Protein AF-A0A517T479-F1 (afdb_monomer)

Nearest PDB structures (foldseek):
  4cyu-assembly2_B  TM=8.796E-01  e=1.403E-10  Staphylococcus aureus
  4cyu-assembly1_A  TM=8.807E-01  e=2.309E-10  Staphylococcus aureus
  1cbk-assembly1_B  TM=9.365E-01  e=1.320E-09  Haemophilus influenzae
  4ad6-assembly1_A  TM=8.773E-01  e=1.320E-09  Staphylococcus aureus
  8sk1-assembly2_B  TM=8.486E-01  e=1.592E-09  Bacillus anthracis

Solvent-accessible surface area (backbone atoms only — not comparable to full-atom values): 13690 Å² total; per-residue (Å²): 63,35,26,47,48,78,62,54,71,60,50,54,52,51,54,62,68,50,36,53,84,74,62,31,43,78,57,46,68,34,54,38,28,39,28,81,50,63,62,90,73,16,75,51,57,26,42,21,32,34,70,44,71,48,68,86,69,53,73,68,56,49,46,53,52,35,52,53,48,29,54,75,63,57,44,60,92,82,54,90,61,38,56,31,38,46,40,64,70,65,45,71,53,88,74,54,77,43,86,52,98,90,45,53,25,59,25,73,53,51,67,54,25,32,57,45,30,52,26,39,33,72,72,42,31,76,47,58,40,68,82,46,76,39,29,38,45,60,51,50,51,42,52,67,39,79,57,28,36,28,26,72,42,68,60,54,75,67,56,48,50,52,51,52,50,46,35,70,74,77,34,78,58,49,36,85,45,65,80,90,55,91,78,34,44,36,36,42,30,37,74,86,74,80,84,80,58,59,64,81,41,46,77,43,58,48,87,80,41,81,74,55,75,64,59,32,48,50,52,53,50,49,33,36,68,48,76,44,47,80,44,88,66,90,75,74,70,83,59,71,83,126

Foldseek 3Di:
DKFDPDDLVVLVVVLQVCQVVVQKAWQDKFFWWWFDQQDDQAPHTMTAIDTDIDHPDDPLVVVVVQVVSLVVQPFDDDDDSHGGSDDDDPQADQLDADDDPRDGPNPLCCQAFQRNLVNCCRPFQQDQRNQQRDGSVVSLVQLVDWLQEEEEEADDPVLVVLLVVCCVPPPVRHDYDYLPDLSHSEYEYEDDDPVSHDSNHRYDYCVPADDDPNSSSVSRSSRSNTHTDGDGDPPDPCSDDD

pLDDT: mean 85.34, std 14.43, range [32.7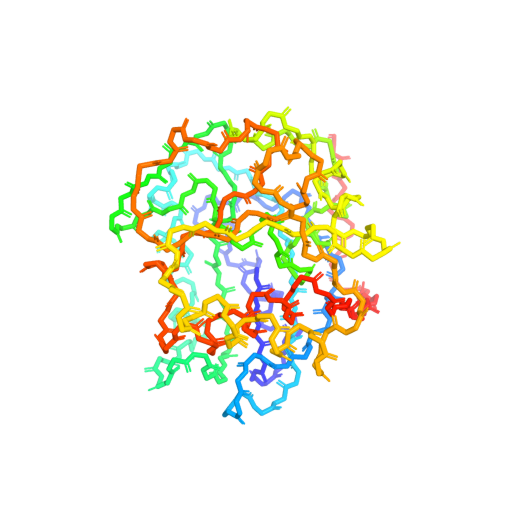2, 97.69]

Secondary structure (DSSP, 8-state):
-EE-SS-HHHHHHHHHHHGGGGT-EEEEEPPEEEE--SSTT--SPEEE--EEEE-SS-HHHHHHHHHHHHHHTT----STT---S-B------TT--EESSS-EES-THHHH-HHHHHHHHHH-TTPBPTTT-SBHHHHHHHHT-SSEEEEEES--HHHHHHHHHHHHHH-TTEEEE-TT-TT-SEEEE-SS-GGGS-TTSEEEEGGGS-S-HHHHHHHHHHHHH-PPEEE--S-S------

Radius of gyration: 17.99 Å; Cα contacts (8 Å, |Δi|>4): 422; chains: 1; bounding box: 45×39×47 Å

InterPro domains:
  IPR000550 7,8-Dihydro-6-hydroxymethylpterin-pyrophosphokinase, HPPK [PF01288] (1-125)
  IPR000550 7,8-Dihydro-6-hydroxymethylpterin-pyrophosphokinase, HPPK [TIGR01498] (3-125)
  IPR000550 7,8-Dihydro-6-hydroxymethylpterin-pyrophosphokinase, HPPK [cd00483] (2-123)
  IPR035907 7,8-Dihydro-6-hydroxymethylpterin-pyrophosphokinase HPPK superfamily [G3DSA:3.30.70.560] (1-179)
  IPR035907 7,8-Dihydro-6-hydroxymethylpterin-pyrophosphokinase HPPK superfamily [SSF55083] (1-142)

Mean predicted aligned error: 6.53 Å

Structure (mmCIF, N/CA/C/O backbone):
data_AF-A0A517T479-F1
#
_entry.id   AF-A0A517T479-F1
#
loop_
_atom_site.group_PDB
_atom_site.id
_atom_site.type_symbol
_atom_site.label_atom_id
_atom_site.label_alt_id
_atom_site.label_comp_id
_atom_site.label_asym_id
_atom_site.label_entity_id
_atom_site.label_seq_id
_atom_site.pdbx_PDB_ins_code
_atom_site.Cartn_x
_atom_site.Cartn_y
_atom_site.Cartn_z
_atom_site.occupancy
_atom_site.B_iso_or_equiv
_atom_site.auth_seq_id
_atom_site.auth_comp_id
_atom_site.auth_asym_id
_atom_site.auth_atom_id
_atom_site.pdbx_PDB_model_num
ATOM 1 N N . MET A 1 1 ? -6.064 -1.680 4.266 1.00 93.94 1 MET A N 1
ATOM 2 C CA . MET A 1 1 ? -7.175 -2.655 4.254 1.00 93.94 1 MET A CA 1
ATOM 3 C C . MET A 1 1 ? -7.397 -3.119 2.824 1.00 93.94 1 MET A C 1
ATOM 5 O O . MET A 1 1 ? -7.480 -2.261 1.952 1.00 93.94 1 MET A O 1
ATOM 9 N N . GLY A 1 2 ? -7.482 -4.424 2.569 1.00 94.06 2 GLY A N 1
ATOM 10 C CA . GLY A 1 2 ? -7.701 -4.983 1.229 1.00 94.06 2 GLY A CA 1
ATOM 11 C C . GLY A 1 2 ? -8.481 -6.297 1.266 1.00 94.06 2 GLY A C 1
ATOM 12 O O . GLY A 1 2 ? -8.371 -7.039 2.229 1.00 94.06 2 GLY A O 1
ATOM 13 N N . GLY A 1 3 ? -9.284 -6.621 0.259 1.00 92.06 3 GLY A N 1
ATOM 14 C CA . GLY A 1 3 ? -10.017 -7.893 0.226 1.00 92.06 3 GLY A CA 1
ATOM 15 C C . GLY A 1 3 ? -10.865 -8.058 -1.027 1.00 92.06 3 GLY A C 1
ATOM 16 O O . GLY A 1 3 ? -11.119 -7.086 -1.737 1.00 92.06 3 GLY A O 1
ATOM 17 N N . ASN A 1 4 ? -11.291 -9.287 -1.317 1.00 92.06 4 ASN A N 1
ATOM 18 C CA . ASN A 1 4 ? -12.116 -9.586 -2.492 1.00 92.06 4 ASN A CA 1
ATOM 19 C C . ASN A 1 4 ? -13.099 -10.763 -2.318 1.00 92.06 4 ASN A C 1
ATOM 21 O O . ASN A 1 4 ? -13.661 -11.237 -3.304 1.00 92.06 4 ASN A O 1
ATOM 25 N N . LEU A 1 5 ? -13.315 -11.255 -1.091 1.00 88.31 5 LEU A N 1
ATOM 26 C CA . LEU A 1 5 ? -14.219 -12.381 -0.817 1.00 88.31 5 LEU A CA 1
ATOM 27 C C . LEU A 1 5 ? -15.419 -11.999 0.050 1.00 88.31 5 LEU A C 1
ATOM 29 O O . LEU A 1 5 ? -15.289 -11.810 1.256 1.00 88.31 5 LEU A O 1
ATOM 33 N N . GLY A 1 6 ? -16.614 -11.996 -0.538 1.00 86.88 6 GLY A N 1
ATOM 34 C CA . GLY A 1 6 ? -17.855 -11.681 0.172 1.00 86.88 6 GLY A CA 1
ATOM 35 C C . GLY A 1 6 ? -18.164 -10.182 0.178 1.00 86.88 6 GLY A C 1
ATOM 36 O O . GLY A 1 6 ? -17.827 -9.466 -0.762 1.00 86.88 6 GLY A O 1
ATOM 37 N N . SER A 1 7 ? -18.842 -9.708 1.224 1.00 89.75 7 SER A N 1
ATOM 38 C CA . SER A 1 7 ? -19.302 -8.318 1.334 1.00 89.75 7 SER A CA 1
ATOM 39 C C . SER A 1 7 ? -18.201 -7.411 1.893 1.00 89.75 7 SER A C 1
ATOM 41 O O . SER A 1 7 ? -18.077 -7.230 3.102 1.00 89.75 7 SER A O 1
ATOM 43 N N . MET A 1 8 ? -17.363 -6.856 1.012 1.00 90.69 8 MET A N 1
ATOM 44 C CA . MET A 1 8 ? -16.198 -6.048 1.411 1.00 90.69 8 MET A CA 1
ATOM 45 C C . MET A 1 8 ? -16.559 -4.783 2.187 1.00 90.69 8 MET A C 1
ATOM 47 O O . MET A 1 8 ? -15.879 -4.459 3.158 1.00 90.69 8 MET A O 1
ATOM 51 N N . ASP A 1 9 ? -17.653 -4.114 1.825 1.00 89.25 9 ASP A N 1
ATOM 52 C CA . ASP A 1 9 ? -18.177 -2.971 2.575 1.00 89.25 9 ASP A CA 1
ATOM 53 C C . ASP A 1 9 ? -18.459 -3.332 4.045 1.00 89.25 9 ASP A C 1
ATOM 55 O O . ASP A 1 9 ? -18.057 -2.616 4.966 1.00 89.25 9 ASP A O 1
ATOM 59 N N . GLU A 1 10 ? -19.117 -4.471 4.282 1.00 90.31 10 GLU A N 1
ATOM 60 C CA . GLU A 1 10 ? -19.446 -4.942 5.630 1.00 90.31 10 GLU A CA 1
ATOM 61 C C . GLU A 1 10 ? -18.210 -5.421 6.385 1.00 90.31 10 GLU A C 1
ATOM 63 O O . GLU A 1 10 ? -18.064 -5.109 7.567 1.00 90.31 10 GLU A O 1
ATOM 68 N N . THR A 1 11 ? -17.312 -6.138 5.709 1.00 93.31 11 THR A N 1
ATOM 69 C CA . THR A 1 11 ? -16.064 -6.632 6.293 1.00 93.31 11 THR A CA 1
ATOM 70 C C . THR A 1 11 ? -15.165 -5.482 6.747 1.00 93.31 11 THR A C 1
ATOM 72 O O . THR A 1 11 ? -14.680 -5.500 7.878 1.00 93.31 11 THR A O 1
ATOM 75 N N . PHE A 1 12 ? -14.987 -4.442 5.925 1.00 94.00 12 PHE A N 1
ATOM 76 C CA . PHE A 1 12 ? -14.181 -3.273 6.295 1.00 94.00 12 PHE A CA 1
ATOM 77 C C . PHE A 1 12 ? -14.836 -2.470 7.415 1.00 94.00 12 PHE A C 1
ATOM 79 O O . PHE A 1 12 ? -14.161 -2.106 8.377 1.00 94.00 12 PHE A O 1
ATOM 86 N N . ARG A 1 13 ? -16.158 -2.258 7.354 1.00 92.88 13 ARG A N 1
ATOM 87 C CA . ARG A 1 13 ? -16.897 -1.625 8.455 1.00 92.88 13 ARG A CA 1
ATOM 88 C C . ARG A 1 13 ? -16.698 -2.396 9.759 1.00 92.88 13 ARG A C 1
ATOM 90 O O . ARG A 1 13 ? -16.423 -1.791 10.790 1.00 92.88 13 ARG A O 1
ATOM 97 N N . ARG A 1 14 ? -16.796 -3.727 9.718 1.00 94.31 14 ARG A N 1
ATOM 98 C CA . ARG A 1 14 ? -16.625 -4.565 10.904 1.00 94.31 14 ARG A CA 1
ATOM 99 C C . ARG A 1 14 ? -15.206 -4.494 11.461 1.00 94.31 14 ARG A C 1
ATOM 101 O O . ARG A 1 14 ? -15.062 -4.430 12.675 1.00 94.31 14 ARG A O 1
ATOM 108 N N . ALA A 1 15 ? -14.184 -4.477 10.605 1.00 95.12 15 ALA A N 1
ATOM 109 C CA . ALA A 1 15 ? -12.799 -4.294 11.037 1.00 95.12 15 ALA A CA 1
ATOM 110 C C . ALA A 1 15 ? -12.629 -2.980 11.811 1.00 95.12 15 ALA A C 1
ATOM 112 O O . ALA A 1 15 ? -12.126 -2.985 12.932 1.00 95.12 15 ALA A O 1
ATOM 113 N N . LEU A 1 16 ? -13.138 -1.878 11.255 1.00 95.38 16 LEU A N 1
ATOM 114 C CA . LEU A 1 16 ? -13.072 -0.555 11.878 1.00 95.38 16 LEU A CA 1
ATOM 115 C C . LEU A 1 16 ? -13.854 -0.480 13.199 1.00 95.38 16 LEU A C 1
ATOM 117 O O . LEU A 1 16 ? -13.395 0.153 14.141 1.00 95.38 16 LEU A O 1
ATOM 121 N N . GLU A 1 17 ? -15.000 -1.158 13.302 1.00 95.00 17 GLU A N 1
ATOM 122 C CA . GLU A 1 17 ? -15.789 -1.242 14.543 1.00 95.00 17 GLU A CA 1
ATOM 123 C C . GLU A 1 17 ? -15.105 -2.039 15.659 1.00 95.00 17 GLU A C 1
ATOM 125 O O . GLU A 1 17 ? -15.417 -1.838 16.834 1.00 95.00 17 GLU A O 1
ATOM 130 N N . LEU A 1 18 ? -14.205 -2.963 15.314 1.00 96.19 18 LEU A N 1
ATOM 131 C CA . LEU A 1 18 ? -13.488 -3.778 16.292 1.00 96.19 18 LEU A CA 1
ATOM 132 C C . LEU A 1 18 ? -12.255 -3.056 16.856 1.00 96.19 18 LEU A C 1
ATOM 134 O O . LEU A 1 18 ? -11.919 -3.283 18.018 1.00 96.19 18 LEU A O 1
ATOM 138 N N . LEU A 1 19 ? -11.627 -2.152 16.094 1.00 96.06 19 LEU A N 1
ATOM 139 C CA . LEU A 1 19 ? -10.409 -1.431 16.499 1.00 96.06 19 LEU A CA 1
ATOM 140 C C . LEU A 1 19 ? -10.507 -0.743 17.883 1.00 96.06 19 LEU A C 1
ATOM 142 O O . LEU A 1 19 ? -9.607 -0.962 18.699 1.00 96.06 19 LEU A O 1
ATOM 146 N N . PRO A 1 20 ? -11.594 -0.020 18.237 1.00 95.75 20 PRO A N 1
ATOM 147 C CA . PRO A 1 20 ? -11.702 0.638 19.543 1.00 95.75 20 PRO A CA 1
ATOM 148 C C . PRO A 1 20 ? -11.621 -0.318 20.735 1.00 95.75 20 PRO A C 1
ATOM 150 O O . PRO A 1 20 ? -11.115 0.055 21.791 1.00 95.75 20 PRO A O 1
ATOM 153 N N . SER A 1 21 ? -12.066 -1.571 20.578 1.00 95.50 21 SER A N 1
ATOM 154 C CA . SER A 1 21 ? -11.973 -2.576 21.649 1.00 95.50 21 SER A CA 1
ATOM 155 C C . SER A 1 21 ? -10.534 -2.999 21.972 1.00 95.50 21 SER A C 1
ATOM 157 O O . SER A 1 21 ? -10.281 -3.534 23.049 1.00 95.50 21 SER A O 1
ATOM 159 N N . HIS A 1 22 ? -9.595 -2.693 21.075 1.00 96.06 22 HIS A N 1
ATOM 160 C CA . HIS A 1 22 ? -8.158 -2.894 21.246 1.00 96.06 22 HIS A CA 1
ATOM 161 C C . HIS A 1 22 ? -7.407 -1.599 21.605 1.00 96.06 22 HIS A C 1
ATOM 163 O O . HIS A 1 22 ? -6.180 -1.583 21.588 1.00 96.06 22 HIS A O 1
ATOM 169 N N . GLY A 1 23 ? -8.117 -0.510 21.928 1.00 95.62 23 GLY A N 1
ATOM 170 C CA . GLY A 1 23 ? -7.502 0.787 22.236 1.00 95.62 23 GLY A CA 1
ATOM 171 C C . GLY A 1 23 ? -6.990 1.544 21.006 1.00 95.62 23 GLY A C 1
ATOM 172 O O . GLY A 1 23 ? -6.131 2.411 21.147 1.00 95.62 23 GLY A O 1
ATOM 173 N N . ILE A 1 24 ? -7.501 1.211 19.816 1.00 97.38 24 ILE A N 1
ATOM 174 C CA . ILE A 1 24 ? -7.170 1.881 18.556 1.00 97.38 24 ILE A CA 1
ATOM 175 C C . ILE A 1 24 ? -8.337 2.779 18.145 1.00 97.38 24 ILE A C 1
ATOM 177 O O . ILE A 1 24 ? -9.439 2.299 17.876 1.00 97.38 24 ILE A O 1
ATOM 181 N N . GLU A 1 25 ? -8.100 4.085 18.073 1.00 96.69 25 GLU A N 1
ATOM 182 C CA . GLU A 1 25 ? -9.092 5.055 17.610 1.00 96.69 25 GLU A CA 1
ATOM 183 C C . GLU A 1 25 ? -8.950 5.277 16.104 1.00 96.69 25 GLU A C 1
ATOM 185 O O . GLU A 1 25 ? -7.845 5.450 15.599 1.00 96.69 25 GLU A O 1
ATOM 190 N N . VAL A 1 26 ? -10.064 5.295 15.372 1.00 95.94 26 VAL A N 1
ATOM 191 C CA . VAL A 1 26 ? -10.073 5.596 13.933 1.00 95.94 26 VAL A CA 1
ATOM 192 C C . VAL A 1 26 ? -10.293 7.094 13.750 1.00 95.94 26 VAL A C 1
ATOM 194 O O . VAL A 1 26 ? -11.338 7.607 14.147 1.00 95.94 26 VAL A O 1
ATOM 197 N N . ALA A 1 27 ? -9.328 7.784 13.145 1.00 94.56 27 ALA A N 1
ATOM 198 C CA . ALA A 1 27 ? -9.370 9.225 12.901 1.00 94.56 27 ALA A CA 1
ATOM 199 C C . ALA A 1 27 ? -9.961 9.565 11.524 1.00 94.56 27 ALA A C 1
ATOM 201 O O . ALA A 1 27 ? -10.786 10.470 11.409 1.00 94.56 27 ALA A O 1
ATOM 202 N N . ALA A 1 28 ? -9.588 8.812 10.488 1.00 94.19 28 ALA A N 1
ATOM 203 C CA . ALA A 1 28 ? -10.074 9.002 9.125 1.00 94.19 28 ALA A CA 1
ATOM 204 C C . ALA A 1 28 ? -10.108 7.674 8.364 1.00 94.19 28 ALA A C 1
ATOM 206 O O . ALA A 1 28 ? -9.376 6.739 8.684 1.00 94.19 28 ALA A O 1
ATOM 207 N N . VAL A 1 29 ? -10.951 7.592 7.335 1.00 95.25 29 VAL A N 1
ATOM 208 C CA . VAL A 1 29 ? -11.036 6.439 6.429 1.00 95.25 29 VAL A CA 1
ATOM 209 C C . VAL A 1 29 ? -11.200 6.959 5.008 1.00 95.25 29 VAL A C 1
ATOM 211 O O . VAL A 1 29 ? -11.988 7.874 4.774 1.00 95.25 29 VAL A O 1
ATOM 214 N N . SER A 1 30 ? -10.448 6.391 4.069 1.00 95.00 30 SER A N 1
ATOM 215 C CA . SER A 1 30 ? -10.528 6.747 2.653 1.00 95.00 30 SER A CA 1
ATOM 216 C C . SER A 1 30 ? -11.834 6.257 2.013 1.00 95.00 30 SER A C 1
ATOM 218 O O . SER A 1 30 ? -12.564 5.423 2.558 1.00 95.00 30 SER A O 1
ATOM 220 N N . SER A 1 31 ? -12.078 6.682 0.777 1.00 93.94 31 SER A N 1
ATOM 221 C CA . SER A 1 31 ? -12.994 6.003 -0.134 1.00 93.94 31 SER A CA 1
ATOM 222 C C . SER A 1 31 ? -12.557 4.550 -0.370 1.00 93.94 31 SER A C 1
ATOM 224 O O . SER A 1 31 ? -11.434 4.146 -0.048 1.00 93.94 31 SER A O 1
ATOM 226 N N . LEU A 1 32 ? -13.449 3.744 -0.954 1.00 93.62 32 LEU A N 1
ATOM 227 C CA . LEU A 1 32 ? -13.085 2.411 -1.426 1.00 93.62 32 LEU A CA 1
ATOM 228 C C . LEU A 1 32 ? -12.441 2.510 -2.808 1.00 93.62 32 LEU A C 1
ATOM 230 O O . LEU A 1 32 ? -12.939 3.210 -3.687 1.00 93.62 32 LEU A O 1
ATOM 234 N N . TYR A 1 33 ? -11.365 1.765 -3.011 1.00 94.06 33 TYR A N 1
ATOM 235 C CA . TYR A 1 33 ? -10.609 1.707 -4.254 1.00 94.06 33 TYR A CA 1
ATOM 236 C C . TYR A 1 33 ? -10.650 0.293 -4.812 1.00 94.06 33 TYR A C 1
ATOM 238 O O . TYR A 1 33 ? -10.069 -0.631 -4.241 1.00 94.06 33 TYR A O 1
ATOM 246 N N . GLU A 1 34 ? -11.334 0.125 -5.936 1.00 93.75 34 GLU A N 1
ATOM 247 C CA . GLU A 1 34 ? -11.385 -1.142 -6.651 1.00 93.75 34 GLU A CA 1
ATOM 248 C C . GLU A 1 34 ? -10.152 -1.284 -7.548 1.00 93.75 34 GLU A C 1
ATOM 250 O O . GLU A 1 34 ? -9.877 -0.420 -8.381 1.00 93.75 34 GLU A O 1
ATOM 255 N N . SER A 1 35 ? -9.388 -2.358 -7.374 1.00 91.88 35 SER A N 1
ATOM 256 C CA . SER A 1 35 ? -8.187 -2.642 -8.157 1.00 91.88 35 SER A CA 1
ATOM 257 C C . SER A 1 35 ? -8.285 -3.993 -8.851 1.00 91.88 35 SER A C 1
ATOM 259 O O . SER A 1 35 ? -8.882 -4.942 -8.335 1.00 91.88 35 SER A O 1
ATOM 261 N N . ALA A 1 36 ? -7.633 -4.098 -10.009 1.00 87.25 36 ALA A N 1
ATOM 262 C CA . ALA A 1 36 ? -7.475 -5.375 -10.686 1.00 87.25 36 ALA A CA 1
ATOM 263 C C . ALA A 1 36 ? -6.782 -6.400 -9.761 1.00 87.25 36 ALA A C 1
ATOM 265 O O . ALA A 1 36 ? -5.922 -6.022 -8.956 1.00 87.25 36 ALA A O 1
ATOM 266 N N . PRO A 1 37 ? -7.153 -7.687 -9.851 1.00 79.06 37 PRO A N 1
ATOM 267 C CA . PRO A 1 37 ? -6.484 -8.743 -9.111 1.00 79.06 37 PRO A CA 1
ATOM 268 C C . PRO A 1 37 ? -5.018 -8.869 -9.534 1.00 79.06 37 PRO A C 1
ATOM 270 O O . PRO A 1 37 ? -4.691 -8.857 -10.721 1.00 79.06 37 PRO A O 1
ATOM 273 N N . MET A 1 38 ? -4.136 -9.024 -8.550 1.00 69.75 38 MET A N 1
ATOM 274 C CA . MET A 1 38 ? -2.736 -9.362 -8.786 1.00 69.75 38 MET A CA 1
ATOM 275 C C . MET A 1 38 ? -2.621 -10.890 -8.849 1.00 69.75 38 MET A C 1
ATOM 277 O O . MET A 1 38 ? -2.828 -11.558 -7.843 1.00 69.75 38 MET A O 1
ATOM 281 N N . GLY A 1 39 ? -2.308 -11.443 -10.022 1.00 62.69 39 GLY A N 1
ATOM 282 C CA . GLY A 1 39 ? -2.152 -12.890 -10.225 1.00 62.69 39 GLY A CA 1
ATOM 283 C C . GLY A 1 39 ? -3.397 -13.597 -10.779 1.00 62.69 39 GLY A C 1
ATOM 284 O O . GLY A 1 39 ? -4.524 -13.119 -10.665 1.00 62.69 39 GLY A O 1
ATOM 285 N N . PHE A 1 40 ? -3.181 -14.752 -11.415 1.00 55.19 40 PHE A N 1
ATOM 286 C CA . PHE A 1 40 ? -4.211 -15.473 -12.178 1.00 55.19 40 PHE A CA 1
ATOM 287 C C . PHE A 1 40 ? -5.313 -16.088 -11.294 1.00 55.19 40 PHE A C 1
ATOM 289 O O . PHE A 1 40 ? -6.457 -16.215 -11.721 1.00 55.19 40 PHE A O 1
ATOM 296 N N . GLU A 1 41 ? -4.987 -16.440 -10.047 1.00 60.81 41 GLU A N 1
ATOM 297 C CA . GLU A 1 41 ? -5.899 -17.135 -9.123 1.00 60.81 41 GLU A CA 1
ATOM 298 C C . GLU A 1 41 ? -6.710 -16.200 -8.216 1.00 60.81 41 GLU A C 1
ATOM 300 O O . GLU A 1 41 ? -7.572 -16.651 -7.464 1.00 60.81 41 GLU A O 1
ATOM 305 N N . ALA A 1 42 ? -6.463 -14.892 -8.278 1.00 63.16 42 ALA A N 1
ATOM 306 C CA . ALA A 1 42 ? -7.117 -13.927 -7.403 1.00 63.16 42 ALA A CA 1
ATOM 307 C C . ALA A 1 42 ? -8.616 -13.733 -7.715 1.00 63.16 42 ALA A C 1
ATOM 309 O O . ALA A 1 42 ? -9.366 -13.301 -6.843 1.00 63.16 42 ALA A O 1
ATOM 310 N N . GLY A 1 43 ? -9.088 -14.103 -8.909 1.00 76.50 43 GLY A N 1
ATOM 311 C CA . GLY A 1 43 ? -10.514 -14.106 -9.243 1.00 76.50 43 GLY A CA 1
ATOM 312 C C . GLY A 1 43 ? -11.110 -12.701 -9.381 1.00 76.50 43 GLY A C 1
ATOM 313 O O . GLY A 1 43 ? -10.926 -12.051 -10.407 1.00 76.50 43 GLY A O 1
ATOM 314 N N . GLN A 1 44 ? -11.885 -12.260 -8.386 1.00 83.25 44 GLN A N 1
ATOM 315 C CA . GLN A 1 44 ? -12.608 -10.981 -8.421 1.00 83.25 44 GLN A CA 1
ATOM 316 C C . GLN A 1 44 ? -11.688 -9.780 -8.117 1.00 83.25 44 GLN A C 1
ATOM 318 O O . GLN A 1 44 ? -10.680 -9.955 -7.422 1.00 83.25 44 GLN A O 1
ATOM 323 N N . PRO A 1 45 ? -12.034 -8.562 -8.588 1.00 89.06 45 PRO A N 1
ATOM 324 C CA . PRO A 1 45 ? -11.347 -7.330 -8.200 1.00 89.06 45 PRO A CA 1
ATOM 325 C C . PRO A 1 45 ? -11.258 -7.162 -6.681 1.00 89.06 45 PRO A C 1
ATOM 327 O O . PRO A 1 45 ? -12.172 -7.545 -5.950 1.00 89.06 45 PRO A O 1
ATOM 330 N N . PHE A 1 46 ? -10.168 -6.560 -6.214 1.00 92.19 46 PHE A N 1
ATOM 331 C CA . PHE A 1 46 ? -10.002 -6.223 -4.802 1.00 92.19 46 PHE A CA 1
ATOM 332 C C . PHE A 1 46 ? -10.620 -4.871 -4.504 1.00 92.19 46 PHE A C 1
ATOM 334 O O . PHE A 1 46 ? -10.452 -3.934 -5.279 1.00 92.19 46 PHE A O 1
ATOM 341 N N . LEU A 1 47 ? -11.256 -4.746 -3.343 1.00 94.00 47 LEU A N 1
ATOM 342 C CA . LEU A 1 47 ? -11.475 -3.451 -2.716 1.00 94.00 47 LEU A CA 1
ATOM 343 C C . LEU A 1 47 ? -10.326 -3.162 -1.761 1.00 94.00 47 LEU A C 1
ATOM 345 O O . LEU A 1 47 ? -9.865 -4.048 -1.046 1.00 94.00 47 LEU A O 1
ATOM 349 N N . ASN A 1 48 ? -9.886 -1.911 -1.753 1.00 95.19 48 ASN A N 1
ATOM 350 C CA . ASN A 1 48 ? -8.809 -1.406 -0.918 1.00 95.19 48 ASN A CA 1
ATOM 351 C C . ASN A 1 48 ? -9.251 -0.105 -0.251 1.00 95.19 48 ASN A C 1
ATOM 353 O O . ASN A 1 48 ? -10.034 0.656 -0.817 1.00 95.19 48 ASN A O 1
ATOM 357 N N . ALA A 1 49 ? -8.745 0.150 0.947 1.00 95.69 49 ALA A N 1
ATOM 358 C CA . ALA A 1 49 ? -8.946 1.399 1.668 1.00 95.69 49 ALA A CA 1
ATOM 359 C C . ALA A 1 49 ? -7.821 1.621 2.685 1.00 95.69 49 ALA A C 1
ATOM 361 O O . ALA A 1 49 ? -7.199 0.665 3.170 1.00 95.69 49 ALA A O 1
ATOM 362 N N . ALA A 1 50 ? -7.589 2.882 3.031 1.00 96.44 50 ALA A N 1
ATOM 363 C CA . ALA A 1 50 ? -6.715 3.294 4.117 1.00 96.44 50 ALA A CA 1
ATOM 364 C C . ALA A 1 50 ? -7.543 3.807 5.299 1.00 96.44 50 ALA A C 1
ATOM 366 O O . ALA A 1 50 ? -8.629 4.359 5.120 1.00 96.44 50 ALA A O 1
ATOM 367 N N . ALA A 1 51 ? -7.012 3.621 6.503 1.00 96.50 51 ALA A N 1
ATOM 368 C CA . ALA A 1 51 ? -7.534 4.221 7.718 1.00 96.50 51 ALA A CA 1
ATOM 369 C C . ALA A 1 51 ? -6.382 4.900 8.457 1.00 96.50 51 ALA A C 1
ATOM 371 O O . ALA A 1 51 ? -5.313 4.310 8.613 1.00 96.50 51 ALA A O 1
ATOM 372 N N . GLU A 1 52 ? -6.611 6.131 8.893 1.00 97.19 52 GLU A N 1
ATOM 373 C CA . GLU A 1 52 ? -5.752 6.810 9.850 1.00 97.19 52 GLU A CA 1
ATOM 374 C C . GLU A 1 52 ? -6.212 6.414 11.248 1.00 97.19 52 GLU A C 1
ATOM 376 O O . GLU A 1 52 ? -7.406 6.480 11.560 1.00 97.19 52 GLU A O 1
ATOM 381 N N . ILE A 1 53 ? -5.266 5.980 12.075 1.00 96.56 53 ILE A N 1
ATOM 382 C CA . ILE A 1 53 ? -5.537 5.503 13.425 1.00 96.56 53 ILE A CA 1
ATOM 383 C C . ILE A 1 53 ? -4.660 6.226 14.444 1.00 96.56 53 ILE A C 1
ATOM 385 O O . ILE A 1 53 ? -3.513 6.564 14.161 1.00 96.56 53 ILE A O 1
ATOM 389 N N . SER A 1 54 ? -5.201 6.421 15.641 1.00 96.88 54 SER A N 1
ATOM 390 C CA . SER A 1 54 ? -4.486 6.908 16.816 1.00 96.88 54 SER A CA 1
ATOM 391 C C . SER A 1 54 ? -4.367 5.773 17.826 1.00 96.88 54 SER A C 1
ATOM 393 O O . SER A 1 54 ? -5.354 5.102 18.143 1.00 96.88 54 SER A O 1
ATOM 395 N N . VAL A 1 55 ? -3.147 5.532 18.304 1.00 96.69 55 VAL A N 1
ATOM 396 C CA . VAL A 1 55 ? -2.821 4.431 19.214 1.00 96.69 55 VAL A CA 1
ATOM 397 C C . VAL A 1 55 ? -1.780 4.864 20.238 1.00 96.69 55 VAL A C 1
ATOM 399 O O . VAL A 1 55 ? -1.007 5.791 20.007 1.00 96.69 55 VAL A O 1
ATOM 402 N N . THR A 1 56 ? -1.730 4.157 21.365 1.00 96.44 56 THR A N 1
ATOM 403 C CA . THR A 1 56 ? -0.660 4.281 22.372 1.00 96.44 56 THR A CA 1
ATOM 404 C C . THR A 1 56 ? 0.243 3.048 22.438 1.00 96.44 56 THR A C 1
ATOM 406 O O . THR A 1 56 ? 1.261 3.076 23.128 1.00 96.44 56 THR A O 1
ATOM 409 N N . CYS A 1 57 ? -0.126 1.970 21.739 1.00 97.25 57 CYS A N 1
ATOM 410 C CA . CYS A 1 57 ? 0.685 0.768 21.612 1.00 97.25 57 CYS A CA 1
ATOM 411 C C . CYS A 1 57 ? 1.848 0.988 20.636 1.00 97.25 57 CYS A C 1
ATOM 413 O O . CYS A 1 57 ? 1.842 1.914 19.829 1.00 97.25 57 CYS A O 1
ATOM 415 N N . THR A 1 58 ? 2.835 0.105 20.680 1.00 97.62 58 THR A N 1
ATOM 416 C CA . THR A 1 58 ? 3.951 0.079 19.727 1.00 97.62 58 THR A CA 1
ATOM 417 C C . THR A 1 58 ? 3.511 -0.414 18.343 1.00 97.62 58 THR A C 1
ATOM 419 O O . THR A 1 58 ? 2.473 -1.069 18.204 1.00 97.62 58 THR A O 1
ATOM 422 N N . ALA A 1 59 ? 4.333 -0.185 17.311 1.00 97.31 59 ALA A N 1
ATOM 423 C CA . ALA A 1 59 ? 4.084 -0.708 15.963 1.00 97.31 59 ALA A CA 1
ATOM 424 C C . ALA A 1 59 ? 3.940 -2.246 15.928 1.00 97.31 59 ALA A C 1
ATOM 426 O O . ALA A 1 59 ? 3.104 -2.781 15.200 1.00 97.31 59 ALA A O 1
ATOM 427 N N . HIS A 1 60 ? 4.708 -2.962 16.758 1.00 97.25 60 HIS A N 1
ATOM 428 C CA . HIS A 1 60 ? 4.649 -4.424 16.863 1.00 97.25 60 HIS A CA 1
ATOM 429 C C . HIS A 1 60 ? 3.330 -4.905 17.480 1.00 97.25 60 HIS A C 1
ATOM 431 O O . HIS A 1 60 ? 2.707 -5.836 16.973 1.00 97.25 60 HIS A O 1
ATOM 437 N N . GLU A 1 61 ? 2.879 -4.258 18.556 1.00 97.56 61 GLU A N 1
ATOM 438 C CA . GLU A 1 61 ? 1.585 -4.558 19.178 1.00 97.56 61 GLU A CA 1
ATOM 439 C C . GLU A 1 61 ? 0.431 -4.215 18.234 1.00 97.56 61 GLU A C 1
ATOM 441 O O . GLU A 1 61 ? -0.508 -5.000 18.106 1.00 97.56 61 GLU A O 1
ATOM 446 N N . CYS A 1 62 ? 0.529 -3.092 17.516 1.00 97.69 62 CYS A N 1
ATOM 447 C CA . CYS A 1 62 ? -0.447 -2.716 16.501 1.00 97.69 62 CYS A CA 1
ATOM 448 C C . CYS A 1 62 ? -0.537 -3.789 15.408 1.00 97.69 62 CYS A C 1
ATOM 450 O O . CYS A 1 62 ? -1.636 -4.233 15.086 1.00 97.69 62 CYS A O 1
ATOM 452 N N . LEU A 1 63 ? 0.597 -4.259 14.874 1.00 96.88 63 LEU A N 1
ATOM 453 C CA . LEU A 1 63 ? 0.617 -5.341 13.888 1.00 96.88 63 LEU A CA 1
ATOM 454 C C . LEU A 1 63 ? -0.046 -6.617 14.431 1.00 96.88 63 LEU A C 1
ATOM 456 O O . LEU A 1 63 ? -0.863 -7.220 13.736 1.00 96.88 63 LEU A O 1
ATOM 460 N N . ALA A 1 64 ? 0.259 -7.008 15.671 1.00 96.75 64 ALA A N 1
ATOM 461 C CA . ALA A 1 64 ? -0.345 -8.184 16.297 1.00 96.75 64 ALA A CA 1
ATOM 462 C C . ALA A 1 64 ? -1.873 -8.048 16.442 1.00 96.75 64 ALA A C 1
ATOM 464 O O . ALA A 1 64 ? -2.607 -9.001 16.172 1.00 96.75 64 ALA A O 1
ATOM 465 N N . ILE A 1 65 ? -2.368 -6.859 16.807 1.00 97.31 65 ILE A N 1
ATOM 466 C CA . ILE A 1 65 ? -3.807 -6.561 16.866 1.00 97.31 65 ILE A CA 1
ATOM 467 C C . ILE A 1 65 ? -4.442 -6.690 15.478 1.00 97.31 65 ILE A C 1
ATOM 469 O O . ILE A 1 65 ? -5.480 -7.338 15.337 1.00 97.31 65 ILE A O 1
ATOM 473 N N . LEU A 1 66 ? -3.823 -6.117 14.441 1.00 96.44 66 LEU A N 1
ATOM 474 C CA . LEU A 1 66 ? -4.330 -6.212 13.070 1.00 96.44 66 LEU A CA 1
ATOM 475 C C . LEU A 1 66 ? -4.418 -7.673 12.608 1.00 96.44 66 LEU A C 1
ATOM 477 O O . LEU A 1 66 ? -5.456 -8.084 12.095 1.00 96.44 66 LEU A O 1
ATOM 481 N N . GLN A 1 67 ? -3.390 -8.482 12.871 1.00 95.12 67 GLN A N 1
ATOM 482 C CA . GLN A 1 67 ? -3.390 -9.917 12.559 1.00 95.12 67 GLN A CA 1
ATOM 483 C C . GLN A 1 67 ? -4.500 -10.677 13.305 1.00 95.12 67 GLN A C 1
ATOM 485 O O . GLN A 1 67 ? -5.199 -11.495 12.708 1.00 95.12 67 GLN A O 1
ATOM 490 N N . GLN A 1 68 ? -4.724 -10.370 14.586 1.00 95.75 68 GLN A N 1
ATOM 491 C CA . GLN A 1 68 ? -5.819 -10.958 15.363 1.00 95.75 68 GLN A CA 1
ATOM 492 C C . GLN A 1 68 ? -7.200 -10.602 14.781 1.00 95.75 68 GLN A C 1
ATOM 494 O O . GLN A 1 68 ? -8.120 -11.431 14.775 1.00 95.75 68 GLN A O 1
ATOM 499 N N . LEU A 1 69 ? -7.363 -9.374 14.283 1.00 95.44 69 LEU A N 1
ATOM 500 C CA . LEU A 1 69 ? -8.590 -8.942 13.620 1.00 95.44 69 LEU A CA 1
ATOM 501 C C . LEU A 1 69 ? -8.806 -9.663 12.288 1.00 95.44 69 LEU A C 1
ATOM 503 O O . LEU A 1 69 ? -9.937 -10.057 12.008 1.00 95.44 69 LEU A O 1
ATOM 507 N N . GLU A 1 70 ? -7.755 -9.898 11.498 1.00 95.44 70 GLU A N 1
ATOM 508 C CA . GLU A 1 70 ? -7.852 -10.712 10.278 1.00 95.44 70 GLU A CA 1
ATOM 509 C C . GLU A 1 70 ? -8.411 -12.108 10.575 1.00 95.44 70 GLU A C 1
ATOM 511 O O . GLU A 1 70 ? -9.355 -12.552 9.915 1.00 95.44 70 GLU A O 1
ATOM 516 N N . ASP A 1 71 ? -7.866 -12.781 11.591 1.00 92.88 71 ASP A N 1
ATOM 517 C CA . ASP A 1 71 ? -8.307 -14.119 11.988 1.00 92.88 71 ASP A CA 1
ATOM 518 C C . ASP A 1 71 ? -9.771 -14.096 12.469 1.00 92.88 71 ASP A C 1
ATOM 520 O O . ASP A 1 71 ? -10.581 -14.940 12.078 1.00 92.88 71 ASP A O 1
ATOM 524 N N . THR A 1 72 ? -10.151 -13.072 13.243 1.00 92.94 72 THR A N 1
ATOM 525 C CA . THR A 1 72 ? -11.536 -12.860 13.710 1.00 92.94 72 THR A CA 1
ATOM 526 C C . THR A 1 72 ? -12.516 -12.636 12.553 1.00 92.94 72 THR A C 1
ATOM 528 O O . THR A 1 72 ? -13.672 -13.055 12.619 1.00 92.94 72 THR A O 1
ATOM 531 N N . LEU A 1 73 ? -12.059 -11.995 11.477 1.00 92.62 73 LEU A N 1
ATOM 532 C CA . LEU A 1 73 ? -12.831 -11.710 10.265 1.00 92.62 73 LEU A CA 1
ATOM 533 C C . LEU A 1 73 ? -12.746 -12.840 9.224 1.00 92.62 73 LEU A C 1
ATOM 535 O O . LEU A 1 73 ? -13.185 -12.680 8.083 1.00 92.62 73 LEU A O 1
ATOM 539 N N . GLY A 1 74 ? -12.210 -14.001 9.610 1.00 88.19 74 GLY A N 1
ATOM 540 C CA . GLY A 1 74 ? -12.226 -15.211 8.795 1.00 88.19 74 GLY A CA 1
ATOM 541 C C . GLY A 1 74 ? -11.176 -15.232 7.689 1.00 88.19 74 GLY A C 1
ATOM 542 O O . GLY A 1 74 ? -11.413 -15.833 6.642 1.00 88.19 74 GLY A O 1
ATOM 543 N N . ARG A 1 75 ? -10.029 -14.566 7.874 1.00 86.56 75 ARG A N 1
ATOM 544 C CA . A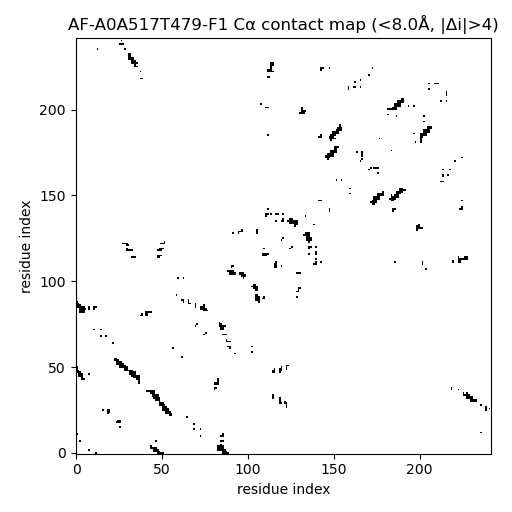RG A 1 75 ? -8.869 -14.721 6.985 1.00 86.56 75 ARG A CA 1
ATOM 545 C C . ARG A 1 75 ? -8.458 -16.192 6.925 1.00 86.56 75 ARG A C 1
ATOM 547 O O . ARG A 1 75 ? -8.074 -16.778 7.932 1.00 86.56 75 ARG A O 1
ATOM 554 N N . VAL A 1 76 ? -8.442 -16.766 5.721 1.00 77.31 76 VAL A N 1
ATOM 555 C CA . VAL A 1 76 ? -7.847 -18.086 5.472 1.00 77.31 76 VAL A CA 1
ATOM 556 C C . VAL A 1 76 ? -6.719 -17.960 4.454 1.00 77.31 76 VAL A C 1
ATOM 558 O O . VAL A 1 76 ? -6.903 -17.426 3.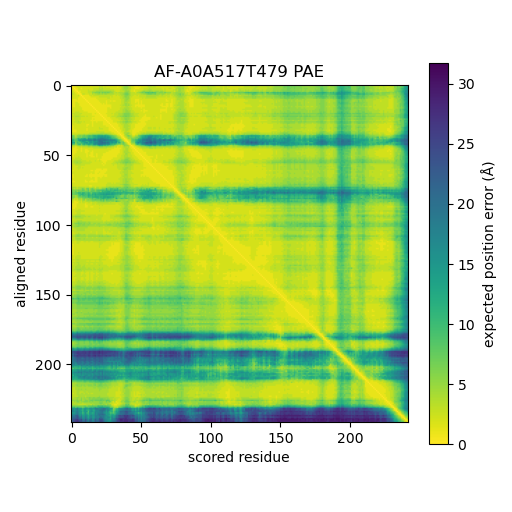363 1.00 77.31 76 VAL A O 1
ATOM 561 N N . ARG A 1 77 ? -5.521 -18.428 4.819 1.00 77.56 77 ARG A N 1
ATOM 562 C CA . ARG A 1 77 ? -4.311 -18.334 3.990 1.00 77.56 77 ARG A CA 1
ATOM 563 C C . ARG A 1 77 ? -4.151 -19.629 3.180 1.00 77.56 77 ARG A C 1
ATOM 565 O O . ARG A 1 77 ? -3.546 -20.578 3.663 1.00 77.56 77 ARG A O 1
ATOM 572 N N . HIS A 1 78 ? -4.735 -19.678 1.978 1.00 71.94 78 HIS A N 1
ATOM 573 C CA . HIS A 1 78 ? -4.650 -20.848 1.085 1.00 71.94 78 HIS A CA 1
ATOM 574 C C . HIS A 1 78 ? -3.537 -20.738 0.038 1.00 71.94 78 HIS A C 1
ATOM 576 O O . HIS A 1 78 ? -2.744 -21.666 -0.100 1.00 71.94 78 HIS A O 1
ATOM 582 N N . THR A 1 79 ? -3.449 -19.601 -0.661 1.00 67.88 79 THR A N 1
ATOM 583 C CA . THR A 1 79 ? -2.497 -19.403 -1.765 1.00 67.88 79 THR A CA 1
ATOM 584 C C . THR A 1 79 ? -1.865 -18.017 -1.711 1.00 67.88 79 THR A C 1
ATOM 586 O O . THR A 1 79 ? -2.505 -17.039 -1.309 1.00 67.88 79 THR A O 1
ATOM 589 N N . HIS A 1 80 ? -0.605 -17.915 -2.140 1.00 66.31 80 HIS A N 1
ATOM 590 C CA . HIS A 1 80 ? 0.058 -16.628 -2.326 1.00 66.31 80 HIS A CA 1
ATOM 591 C C . HIS A 1 80 ? -0.691 -15.799 -3.385 1.00 66.31 80 HIS A C 1
ATOM 593 O O . HIS A 1 80 ? -1.070 -16.330 -4.422 1.00 66.31 80 HIS A O 1
ATOM 599 N N . TRP A 1 81 ? -0.977 -14.525 -3.087 1.00 66.94 81 TRP A N 1
ATOM 600 C CA . TRP A 1 81 ? -1.857 -13.644 -3.887 1.00 66.94 81 TRP A CA 1
ATOM 601 C C . TRP A 1 81 ? -3.270 -14.180 -4.176 1.00 66.94 81 TRP A C 1
ATOM 603 O O . TRP A 1 81 ? -3.977 -13.650 -5.026 1.00 66.94 81 TRP A O 1
ATOM 613 N N . GLY A 1 82 ? -3.730 -15.173 -3.415 1.00 74.38 82 GLY A N 1
ATOM 614 C CA . GLY A 1 82 ? -5.082 -15.694 -3.553 1.00 74.38 82 GLY A CA 1
ATOM 615 C C . GLY A 1 82 ? -6.168 -14.734 -3.045 1.00 74.38 82 GLY A C 1
ATOM 616 O O . GLY A 1 82 ? -5.869 -13.694 -2.429 1.00 74.38 82 GLY A O 1
ATOM 617 N N . PRO A 1 83 ? -7.439 -15.106 -3.263 1.00 80.19 83 PRO A N 1
ATOM 618 C CA . PRO A 1 83 ? -8.582 -14.398 -2.713 1.00 80.19 83 PRO A CA 1
ATOM 619 C C . PRO A 1 83 ? -8.540 -14.363 -1.179 1.00 80.19 83 PRO A C 1
ATOM 621 O O . PRO A 1 83 ? -8.128 -15.333 -0.541 1.00 80.19 83 PRO A O 1
ATOM 624 N N . ARG A 1 84 ? -8.969 -13.252 -0.573 1.00 87.31 84 ARG A N 1
ATOM 625 C CA . ARG A 1 84 ? -8.985 -13.077 0.890 1.00 87.31 84 ARG A CA 1
ATOM 626 C C . ARG A 1 84 ? -10.201 -12.289 1.357 1.00 87.31 84 ARG A C 1
ATOM 628 O O . ARG A 1 84 ? -10.684 -11.400 0.655 1.00 87.31 84 ARG A O 1
ATOM 635 N N . THR A 1 85 ? -10.673 -12.609 2.558 1.00 90.38 85 THR A N 1
ATOM 636 C CA . THR A 1 85 ? -11.761 -11.884 3.231 1.00 90.38 85 THR A CA 1
ATOM 637 C C . THR A 1 85 ? -11.321 -10.480 3.633 1.00 90.38 85 THR A C 1
ATOM 639 O O . THR A 1 85 ? -12.024 -9.521 3.333 1.00 90.38 85 THR A O 1
ATOM 642 N N . ILE A 1 86 ? -10.146 -10.346 4.258 1.00 92.88 86 ILE A N 1
ATOM 643 C CA . ILE A 1 86 ? -9.534 -9.056 4.595 1.00 92.88 86 ILE A CA 1
ATOM 644 C C . ILE A 1 86 ? -8.015 -9.170 4.784 1.00 92.88 86 ILE A C 1
ATOM 646 O O . ILE A 1 86 ? -7.540 -10.193 5.270 1.00 92.88 86 ILE A O 1
ATOM 650 N N . ASP A 1 87 ? -7.293 -8.113 4.410 1.00 93.38 87 ASP A N 1
ATOM 651 C CA . ASP A 1 87 ? -5.869 -7.810 4.599 1.00 93.38 87 ASP A CA 1
ATOM 652 C C . ASP A 1 87 ? -5.706 -6.498 5.347 1.00 93.38 87 ASP A C 1
ATOM 654 O O . ASP A 1 87 ? -6.190 -5.458 4.889 1.00 93.38 87 ASP A O 1
ATOM 658 N N . LEU A 1 88 ? -5.058 -6.553 6.506 1.00 95.38 88 LEU A N 1
ATOM 659 C CA . LEU A 1 88 ? -4.809 -5.421 7.386 1.00 95.38 88 LEU A CA 1
ATOM 660 C C . LEU A 1 88 ? -3.301 -5.186 7.515 1.00 95.38 88 LEU A C 1
ATOM 662 O O . LEU A 1 88 ? -2.677 -5.561 8.503 1.00 95.38 88 LEU A O 1
ATOM 666 N N . ASP A 1 89 ? -2.731 -4.517 6.516 1.00 94.56 89 ASP A N 1
ATOM 667 C CA . ASP A 1 89 ? -1.329 -4.101 6.544 1.00 94.56 89 ASP A CA 1
ATOM 668 C C . ASP A 1 89 ? -1.122 -2.842 7.395 1.00 94.56 89 ASP A C 1
ATOM 670 O O . ASP A 1 89 ? -1.850 -1.850 7.251 1.00 94.56 89 ASP A O 1
ATOM 674 N N . LEU A 1 90 ? -0.067 -2.843 8.216 1.00 96.00 90 LEU A N 1
ATOM 675 C CA . LEU A 1 90 ? 0.424 -1.634 8.871 1.00 96.00 90 LEU A CA 1
ATOM 676 C C . LEU A 1 90 ? 1.296 -0.836 7.891 1.00 96.00 90 LEU A C 1
ATOM 678 O O . LEU A 1 90 ? 2.472 -1.130 7.702 1.00 96.00 90 LEU A O 1
ATOM 682 N N . GLY A 1 91 ? 0.701 0.162 7.236 1.00 95.12 91 GLY A N 1
ATOM 683 C CA . GLY A 1 91 ? 1.365 0.913 6.167 1.00 95.12 91 GLY A CA 1
ATOM 684 C C . GLY A 1 91 ? 2.461 1.870 6.645 1.00 95.12 91 GLY A C 1
ATOM 685 O O . GLY A 1 91 ? 3.582 1.843 6.146 1.00 95.12 91 GLY A O 1
ATOM 686 N N . LEU A 1 92 ? 2.127 2.741 7.594 1.00 96.56 92 LEU A N 1
ATOM 687 C CA . LEU A 1 92 ? 2.980 3.800 8.142 1.00 96.56 92 LEU A CA 1
ATOM 688 C C . LEU A 1 92 ? 2.707 3.887 9.650 1.00 96.56 92 LEU A C 1
ATOM 690 O O . LEU A 1 92 ? 1.570 3.659 10.065 1.00 96.56 92 LEU A O 1
ATOM 694 N N . PHE A 1 93 ? 3.716 4.217 10.459 1.00 97.12 93 PHE A N 1
ATOM 695 C CA . PHE A 1 93 ? 3.562 4.345 11.912 1.00 97.12 93 PHE A CA 1
ATOM 696 C C . PHE A 1 93 ? 4.413 5.499 12.446 1.00 97.12 93 PHE A C 1
ATOM 698 O O . PHE A 1 93 ? 5.604 5.333 12.693 1.00 97.12 93 PHE A O 1
ATOM 705 N N . GLY A 1 94 ? 3.813 6.688 12.571 1.00 95.19 94 GLY A N 1
ATOM 706 C CA . GLY A 1 94 ? 4.557 7.898 12.933 1.00 95.19 94 GLY A CA 1
ATOM 707 C C . GLY A 1 94 ? 5.788 8.099 12.040 1.00 95.19 94 GLY A C 1
ATOM 708 O O . GLY A 1 94 ? 5.736 7.879 10.833 1.00 95.19 94 GLY A O 1
ATOM 709 N N . ASP A 1 95 ? 6.912 8.475 12.633 1.00 95.31 95 ASP A N 1
ATOM 710 C CA . ASP A 1 95 ? 8.215 8.555 11.970 1.00 95.31 95 ASP A CA 1
ATOM 711 C C . ASP A 1 95 ? 9.060 7.275 12.128 1.00 95.31 95 ASP A C 1
ATOM 713 O O . ASP A 1 95 ? 10.241 7.262 11.770 1.00 95.31 95 ASP A O 1
ATOM 717 N N . GLU A 1 96 ? 8.469 6.185 12.632 1.00 96.12 96 GLU A N 1
ATOM 718 C CA . GLU A 1 96 ? 9.187 4.942 12.896 1.00 96.12 96 GLU A CA 1
ATOM 719 C C . GLU A 1 96 ? 9.575 4.209 11.605 1.00 96.12 96 GLU A C 1
ATOM 721 O O . GLU A 1 96 ? 8.831 4.152 10.619 1.00 96.12 96 GLU A O 1
ATOM 726 N N . VAL A 1 97 ? 10.761 3.594 11.641 1.00 94.19 97 VAL A N 1
ATOM 727 C CA . VAL A 1 97 ? 11.278 2.737 10.574 1.00 94.19 97 VAL A CA 1
ATOM 728 C C . VAL A 1 97 ? 11.711 1.402 11.171 1.00 94.19 97 VAL A C 1
ATOM 730 O O . VAL A 1 97 ? 12.650 1.340 11.965 1.00 94.19 97 VAL A O 1
ATOM 733 N N . HIS A 1 98 ? 11.044 0.332 10.747 1.00 91.25 98 HIS A N 1
ATOM 734 C CA . HIS A 1 98 ? 11.319 -1.054 11.114 1.00 91.25 98 HIS A CA 1
ATOM 735 C C . HIS A 1 98 ? 11.636 -1.861 9.860 1.00 91.25 98 HIS A C 1
ATOM 737 O O . HIS A 1 98 ? 10.947 -1.751 8.846 1.00 91.25 98 HIS A O 1
ATOM 743 N N . HIS A 1 99 ? 12.687 -2.671 9.930 1.00 87.56 99 HIS A N 1
ATOM 744 C CA . HIS A 1 99 ? 13.120 -3.536 8.836 1.00 87.56 99 HIS A CA 1
ATOM 745 C C . HIS A 1 99 ? 13.624 -4.864 9.412 1.00 87.56 99 HIS A C 1
ATOM 747 O O . HIS A 1 99 ? 14.825 -5.155 9.409 1.00 87.56 99 HIS A O 1
ATOM 753 N N . THR A 1 100 ? 12.696 -5.626 9.991 1.00 86.88 100 THR A N 1
ATOM 754 C CA . THR A 1 100 ? 12.941 -6.962 10.548 1.00 86.88 100 THR A CA 1
ATOM 755 C C . THR A 1 100 ? 12.107 -8.010 9.811 1.00 86.88 100 THR A C 1
ATOM 757 O O . THR A 1 100 ? 11.285 -7.678 8.959 1.00 86.88 100 THR A O 1
ATOM 760 N N . ALA A 1 101 ? 12.324 -9.291 10.120 1.00 82.19 101 ALA A N 1
ATOM 761 C CA . ALA A 1 101 ? 11.541 -10.375 9.529 1.00 82.19 101 ALA A 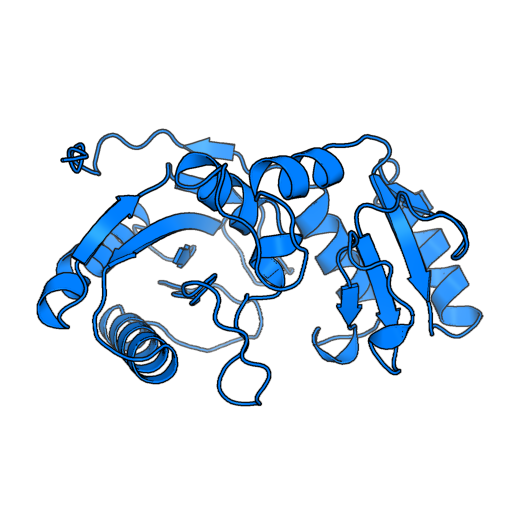CA 1
ATOM 762 C C . ALA A 1 101 ? 10.067 -10.343 9.978 1.00 82.19 101 ALA A C 1
ATOM 764 O O . ALA A 1 101 ? 9.189 -10.830 9.272 1.00 82.19 101 ALA A O 1
ATOM 765 N N . GLU A 1 102 ? 9.805 -9.782 11.157 1.00 87.00 102 GLU A N 1
ATOM 766 C CA . GLU A 1 102 ? 8.489 -9.710 11.783 1.00 87.00 102 GLU A CA 1
ATOM 767 C C . GLU A 1 102 ? 7.720 -8.442 11.397 1.00 87.00 102 GLU A C 1
ATOM 769 O O . GLU A 1 102 ? 6.492 -8.478 11.335 1.00 87.00 102 GLU A O 1
ATOM 774 N N . LEU A 1 103 ? 8.421 -7.327 11.151 1.00 90.50 103 LEU A N 1
ATOM 775 C CA . LEU A 1 103 ? 7.813 -6.026 10.888 1.00 90.50 103 LEU A CA 1
ATOM 776 C C . LEU A 1 103 ? 8.632 -5.207 9.881 1.00 90.50 103 LEU A C 1
ATOM 778 O O . LEU A 1 103 ? 9.797 -4.874 10.113 1.00 90.50 103 LEU A O 1
ATOM 782 N N . ILE A 1 104 ? 7.965 -4.804 8.797 1.00 89.00 104 ILE A N 1
ATOM 783 C CA . ILE A 1 104 ? 8.481 -3.840 7.823 1.00 89.00 104 ILE A CA 1
ATOM 784 C C . ILE A 1 104 ? 7.541 -2.633 7.791 1.00 89.00 104 ILE A C 1
ATOM 786 O O . ILE A 1 104 ? 6.415 -2.728 7.306 1.00 89.00 104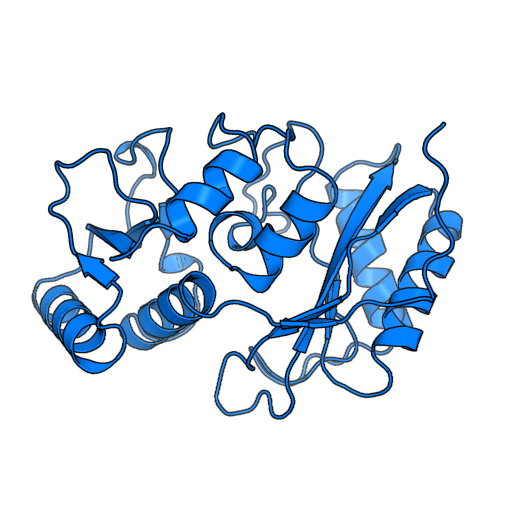 ILE A O 1
ATOM 790 N N . VAL A 1 105 ? 8.016 -1.498 8.302 1.00 92.62 105 VAL A N 1
ATOM 791 C CA . VAL A 1 105 ? 7.314 -0.206 8.296 1.00 92.62 105 VAL A CA 1
ATOM 792 C C . VAL A 1 105 ? 8.332 0.887 7.960 1.00 92.62 105 VAL A C 1
ATOM 794 O O . VAL A 1 105 ? 9.388 0.912 8.584 1.00 92.62 105 VAL A O 1
ATOM 797 N N . PRO A 1 106 ? 8.067 1.813 7.025 1.00 92.94 106 PRO A N 1
ATOM 798 C CA . PRO A 1 106 ? 6.934 1.863 6.103 1.00 92.94 106 PRO A CA 1
ATOM 799 C C . PRO A 1 106 ? 6.785 0.611 5.241 1.00 92.94 106 PRO A C 1
ATOM 801 O O . PRO A 1 106 ? 7.768 0.073 4.733 1.00 92.94 106 PRO A O 1
ATOM 804 N N . HIS A 1 107 ? 5.547 0.173 5.036 1.00 90.69 107 HIS A N 1
ATOM 805 C CA . HIS A 1 107 ? 5.267 -0.964 4.177 1.00 90.69 107 HIS A CA 1
ATOM 806 C C . HIS A 1 107 ? 5.631 -0.613 2.719 1.00 90.69 107 HIS A C 1
ATOM 808 O O . HIS A 1 107 ? 5.112 0.375 2.182 1.00 90.69 107 HIS A O 1
ATOM 814 N N . PRO A 1 108 ? 6.449 -1.420 2.011 1.00 84.56 108 PRO A N 1
ATOM 815 C CA . PRO A 1 108 ? 6.965 -1.064 0.685 1.00 84.56 108 PRO A CA 1
ATOM 816 C C . PRO A 1 108 ? 5.869 -0.732 -0.334 1.00 84.56 108 PRO A C 1
ATOM 818 O O . PRO A 1 108 ? 6.025 0.169 -1.165 1.00 84.56 108 PRO A O 1
ATOM 821 N N . ALA A 1 109 ? 4.722 -1.418 -0.249 1.00 83.44 109 ALA A N 1
ATOM 822 C CA . ALA A 1 109 ? 3.588 -1.190 -1.144 1.00 83.44 109 ALA A CA 1
ATOM 823 C C . ALA A 1 109 ? 2.981 0.218 -1.042 1.00 83.44 109 ALA A C 1
ATOM 825 O O . ALA A 1 109 ? 2.495 0.720 -2.054 1.00 83.44 109 ALA A O 1
ATOM 826 N N . CYS A 1 110 ? 3.044 0.870 0.126 1.00 90.38 110 CYS A N 1
ATOM 827 C CA . CYS A 1 110 ? 2.521 2.227 0.341 1.00 90.38 110 CYS A CA 1
ATOM 828 C C . CYS A 1 110 ? 3.286 3.285 -0.453 1.00 90.38 110 CYS A C 1
ATOM 830 O O . CYS A 1 110 ? 2.844 4.424 -0.573 1.00 90.38 110 CYS A O 1
ATOM 832 N N . SER A 1 111 ? 4.429 2.893 -1.010 1.00 88.94 111 SER A N 1
ATOM 833 C CA . SER A 1 111 ? 5.234 3.753 -1.838 1.00 88.94 111 SER A CA 1
ATOM 834 C C . SER A 1 111 ? 4.889 3.568 -3.318 1.00 88.94 111 SER A C 1
ATOM 836 O O . SER A 1 111 ? 4.711 4.569 -3.973 1.00 88.94 111 SER A O 1
ATOM 838 N N . TYR A 1 112 ? 4.709 2.377 -3.894 1.00 89.69 112 TYR A N 1
ATOM 839 C CA . TYR A 1 112 ? 4.575 2.246 -5.364 1.00 89.69 112 TYR A CA 1
ATOM 840 C C . TYR A 1 112 ? 3.235 1.702 -5.867 1.00 89.69 112 TYR A C 1
ATOM 842 O O . TYR A 1 112 ? 2.924 1.878 -7.044 1.00 89.69 112 TYR A O 1
ATOM 850 N N . ARG A 1 113 ? 2.442 1.035 -5.019 1.00 92.50 113 ARG A N 1
ATOM 851 C CA . ARG A 1 113 ? 1.186 0.418 -5.459 1.00 92.50 113 ARG A CA 1
ATOM 852 C C . ARG A 1 113 ? 0.073 1.451 -5.436 1.00 92.50 113 ARG A C 1
ATOM 854 O O . ARG A 1 113 ? -0.263 1.969 -4.374 1.00 92.50 113 ARG A O 1
ATOM 861 N N . ARG A 1 114 ? -0.541 1.712 -6.590 1.00 94.69 114 ARG A N 1
ATOM 862 C CA . ARG A 1 114 ? -1.614 2.705 -6.748 1.00 94.69 114 ARG A CA 1
ATOM 863 C C . ARG A 1 114 ? -2.793 2.448 -5.816 1.00 94.69 114 ARG A C 1
ATOM 865 O O . ARG A 1 114 ? -3.266 3.372 -5.170 1.00 94.69 114 ARG A O 1
ATOM 872 N N . PHE A 1 115 ? -3.185 1.188 -5.643 1.00 93.50 115 PHE A N 1
ATOM 873 C CA . PHE A 1 115 ? -4.254 0.800 -4.718 1.00 93.50 115 PHE A CA 1
ATOM 874 C C . PHE A 1 115 ? -3.917 0.973 -3.227 1.00 93.50 115 PHE A C 1
ATOM 876 O O . PHE A 1 115 ? -4.821 0.880 -2.403 1.00 93.50 115 PHE A O 1
ATOM 883 N N . ALA A 1 116 ? -2.649 1.203 -2.868 1.00 94.50 116 ALA A N 1
ATOM 884 C CA . ALA A 1 116 ? -2.225 1.478 -1.496 1.00 94.50 116 ALA A CA 1
ATOM 885 C C . ALA A 1 116 ? -1.971 2.976 -1.277 1.00 94.50 116 ALA A C 1
ATOM 887 O O . ALA A 1 116 ? -2.442 3.541 -0.295 1.00 94.50 116 ALA A O 1
ATOM 888 N N . ILE A 1 117 ? -1.263 3.634 -2.200 1.00 95.94 117 ILE A N 1
ATOM 889 C CA . ILE A 1 117 ? -0.919 5.051 -2.060 1.00 95.94 117 ILE A CA 1
ATOM 890 C C . ILE A 1 117 ? -2.081 5.998 -2.368 1.00 95.94 117 ILE A C 1
ATOM 892 O O . ILE A 1 117 ? -2.202 7.018 -1.699 1.00 95.94 117 ILE A O 1
ATOM 896 N N . ASP A 1 118 ? -2.951 5.686 -3.334 1.00 96.56 118 ASP A N 1
ATOM 897 C CA . ASP A 1 118 ? -4.073 6.571 -3.667 1.00 96.56 118 ASP A CA 1
ATOM 898 C C . ASP A 1 118 ? -5.042 6.754 -2.479 1.00 96.56 118 ASP A C 1
ATOM 900 O O . ASP A 1 118 ? -5.338 7.908 -2.162 1.00 96.56 118 ASP A O 1
ATOM 904 N N . PRO A 1 119 ? -5.459 5.688 -1.757 1.00 96.19 119 PRO A N 1
ATOM 905 C CA . PRO A 1 119 ? -6.239 5.848 -0.530 1.00 96.19 119 PRO A CA 1
ATOM 906 C C . PRO A 1 119 ? -5.490 6.584 0.590 1.00 96.19 119 PRO A C 1
ATOM 908 O O . PRO A 1 119 ? -6.102 7.342 1.338 1.00 96.19 119 PRO A O 1
ATOM 911 N N . LEU A 1 120 ? -4.172 6.386 0.725 1.00 96.38 120 LEU A N 1
ATOM 912 C CA . LEU A 1 120 ? -3.377 7.099 1.732 1.00 96.38 120 LEU A CA 1
ATOM 913 C C . LEU A 1 120 ? -3.303 8.603 1.445 1.00 96.38 120 LEU A C 1
ATOM 915 O O . LEU A 1 120 ? -3.418 9.406 2.365 1.00 96.38 120 LEU A O 1
ATOM 919 N N . VAL A 1 121 ? -3.138 8.997 0.179 1.00 97.44 121 VAL A N 1
ATOM 920 C CA . VAL A 1 121 ? -3.115 10.412 -0.221 1.00 97.44 121 VAL A CA 1
ATOM 921 C C . VAL A 1 121 ? -4.474 11.080 -0.037 1.00 97.44 121 VAL A C 1
ATOM 923 O O . VAL A 1 121 ? -4.511 12.276 0.231 1.00 97.44 121 VAL A O 1
ATOM 926 N N . GLU A 1 122 ? -5.581 10.342 -0.144 1.00 96.56 122 GLU A N 1
ATOM 927 C CA . GLU A 1 122 ? -6.914 10.891 0.132 1.00 96.56 122 GLU A CA 1
ATOM 928 C C . GLU A 1 122 ? -7.036 11.410 1.572 1.00 96.56 122 GLU A C 1
ATOM 930 O O . GLU A 1 122 ? -7.603 12.481 1.781 1.00 96.56 122 GLU A O 1
ATOM 935 N N . ILE A 1 123 ? -6.484 10.681 2.549 1.00 96.00 123 ILE A N 1
ATOM 936 C CA . ILE A 1 123 ? -6.649 10.997 3.977 1.00 96.00 123 ILE A CA 1
ATOM 937 C C . ILE A 1 123 ? -5.451 11.725 4.597 1.00 96.00 123 ILE A C 1
ATOM 939 O O . ILE A 1 123 ? -5.631 12.509 5.519 1.00 96.00 123 ILE A O 1
ATOM 943 N N . ALA A 1 124 ? -4.238 11.511 4.083 1.00 96.56 124 ALA A N 1
ATOM 944 C CA . ALA A 1 124 ? -3.003 12.034 4.667 1.00 96.56 124 ALA A CA 1
ATOM 945 C C . ALA A 1 124 ? -2.011 12.539 3.593 1.00 96.56 124 ALA A C 1
ATOM 947 O O . ALA A 1 124 ? -0.860 12.096 3.541 1.00 96.56 124 ALA A O 1
ATOM 948 N N . PRO A 1 125 ? -2.408 13.480 2.713 1.00 97.56 125 PRO A N 1
ATOM 949 C CA . PRO A 1 125 ? -1.590 13.887 1.567 1.00 97.56 125 PRO A CA 1
ATOM 950 C C . PRO A 1 125 ? -0.255 14.539 1.961 1.00 97.56 125 PRO A C 1
ATOM 952 O O . PRO A 1 125 ? 0.721 14.409 1.221 1.00 97.56 125 PRO A O 1
ATOM 955 N N . ASP A 1 126 ? -0.210 15.225 3.107 1.00 97.44 126 ASP A N 1
ATOM 956 C CA . ASP A 1 126 ? 0.962 15.952 3.625 1.00 97.44 126 ASP A CA 1
ATOM 957 C C . ASP A 1 126 ? 1.852 15.121 4.546 1.00 97.44 126 ASP A C 1
ATOM 959 O O . ASP A 1 126 ? 2.883 15.603 5.012 1.00 97.44 126 ASP A O 1
ATOM 963 N N . PHE A 1 127 ? 1.478 13.868 4.816 1.00 96.69 127 PHE A N 1
ATOM 964 C CA . PHE A 1 127 ? 2.302 12.996 5.637 1.00 96.69 127 PHE A CA 1
ATOM 965 C C . PHE A 1 127 ? 3.659 12.773 4.960 1.00 96.69 127 PHE A C 1
ATOM 967 O O . PHE A 1 127 ? 3.729 12.379 3.792 1.00 96.69 127 PHE A O 1
ATOM 974 N N . VAL A 1 128 ? 4.747 13.025 5.687 1.00 95.94 128 VAL A N 1
ATOM 975 C CA . VAL A 1 128 ? 6.111 12.877 5.170 1.00 95.94 128 VAL A CA 1
ATOM 976 C C . VAL A 1 128 ? 6.581 11.447 5.406 1.00 95.94 128 VAL A C 1
ATOM 978 O O . VAL A 1 128 ? 6.738 11.012 6.541 1.00 95.94 128 VAL A O 1
ATOM 981 N N . HIS A 1 129 ? 6.837 10.709 4.328 1.00 94.44 129 HIS A N 1
ATOM 982 C CA . HIS A 1 129 ? 7.316 9.332 4.410 1.00 94.44 129 HIS A CA 1
ATOM 983 C C . HIS A 1 129 ? 8.708 9.283 5.073 1.00 94.44 129 HIS A C 1
ATOM 985 O O . HIS A 1 129 ? 9.647 9.863 4.515 1.00 94.44 129 HIS A O 1
ATOM 991 N N . PRO A 1 130 ? 8.902 8.545 6.185 1.00 91.88 130 PRO A N 1
ATOM 992 C CA . PRO A 1 130 ? 10.096 8.685 7.029 1.00 91.88 130 PRO A CA 1
ATOM 993 C C . PRO A 1 130 ? 11.393 8.256 6.333 1.00 91.88 130 PRO A C 1
ATOM 995 O O . PRO A 1 130 ? 12.455 8.805 6.603 1.00 91.88 130 PRO A O 1
ATOM 998 N N . VAL A 1 131 ? 11.313 7.330 5.370 1.00 89.25 131 VAL A N 1
ATOM 999 C CA . VAL A 1 131 ? 12.480 6.904 4.571 1.00 89.25 131 VAL A CA 1
ATOM 1000 C C . VAL A 1 131 ? 12.763 7.825 3.376 1.00 89.25 131 VAL A C 1
ATOM 1002 O O . VAL A 1 131 ? 13.918 8.024 3.022 1.00 89.25 131 VAL A O 1
ATOM 1005 N N . MET A 1 132 ? 11.729 8.385 2.736 1.00 87.44 132 MET A N 1
ATOM 1006 C CA . MET A 1 132 ? 11.884 9.132 1.475 1.00 87.44 132 MET A CA 1
ATOM 1007 C C . MET A 1 132 ? 11.980 10.647 1.683 1.00 87.44 132 MET A C 1
ATOM 1009 O O . MET A 1 132 ? 12.300 11.373 0.745 1.00 87.44 132 MET A O 1
ATOM 1013 N N . GLY A 1 133 ? 11.611 11.147 2.868 1.00 91.44 133 GLY A N 1
ATOM 1014 C CA . GLY A 1 133 ? 11.589 12.580 3.172 1.00 91.44 133 GLY A CA 1
ATOM 1015 C C . GLY A 1 133 ? 10.650 13.396 2.275 1.00 91.44 133 GLY A C 1
ATOM 1016 O O . GLY A 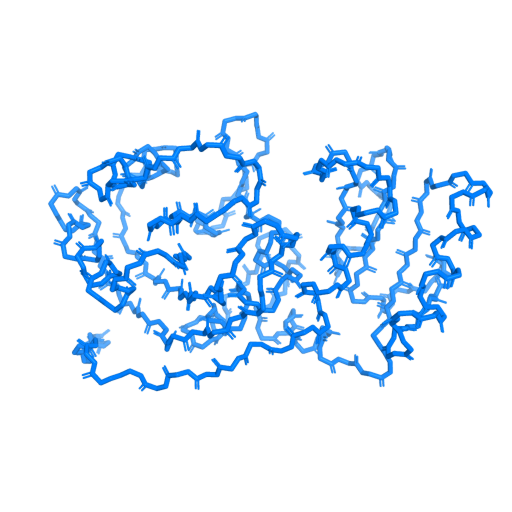1 133 ? 10.857 14.594 2.102 1.00 91.44 133 GLY A O 1
ATOM 1017 N N . LYS A 1 134 ? 9.643 12.758 1.665 1.00 91.56 134 LYS A N 1
ATOM 1018 C CA . LYS A 1 134 ? 8.675 13.381 0.753 1.00 91.56 134 LYS A CA 1
ATOM 1019 C C . LYS A 1 134 ? 7.254 13.169 1.260 1.00 91.56 134 LYS A C 1
ATOM 1021 O O . LYS A 1 134 ? 6.939 12.116 1.809 1.00 91.56 134 LYS A O 1
ATOM 1026 N N . GLU A 1 135 ? 6.399 14.153 1.014 1.00 95.81 135 GLU A N 1
ATOM 1027 C CA . GLU A 1 135 ? 4.958 14.047 1.249 1.00 95.81 135 GLU A CA 1
ATOM 1028 C C . GLU A 1 135 ? 4.346 12.928 0.392 1.00 95.81 135 GLU A C 1
ATOM 1030 O O . GLU A 1 135 ? 4.735 12.753 -0.772 1.00 95.81 135 GLU A O 1
ATOM 1035 N N . LEU A 1 136 ? 3.332 12.228 0.908 1.00 96.25 136 LEU A N 1
ATOM 1036 C CA . LEU A 1 136 ? 2.621 11.191 0.154 1.00 96.25 136 LEU A CA 1
ATOM 1037 C C . LEU A 1 136 ? 2.051 11.721 -1.170 1.00 96.25 136 LEU A C 1
ATOM 1039 O O . LEU A 1 136 ? 2.158 11.040 -2.191 1.00 96.25 136 LEU A O 1
ATOM 1043 N N . ARG A 1 137 ? 1.540 12.962 -1.211 1.00 96.62 137 ARG A N 1
ATOM 1044 C CA . ARG A 1 137 ? 1.076 13.603 -2.459 1.00 96.62 137 ARG A CA 1
ATOM 1045 C C . ARG A 1 137 ? 2.184 13.718 -3.512 1.00 96.62 137 ARG A C 1
ATOM 1047 O O . ARG A 1 137 ? 1.957 13.494 -4.700 1.00 96.62 137 ARG A O 1
ATOM 1054 N N . SER A 1 138 ? 3.403 14.038 -3.082 1.00 94.81 138 SER A N 1
ATOM 1055 C CA . SER A 1 138 ? 4.568 14.200 -3.957 1.00 94.81 138 SER A CA 1
ATOM 1056 C C . SER A 1 138 ? 5.057 12.844 -4.461 1.00 94.81 138 SER A C 1
ATOM 1058 O O . SER A 1 138 ? 5.420 12.687 -5.628 1.00 94.81 138 SER A O 1
ATOM 1060 N N . ILE A 1 139 ? 4.991 11.846 -3.584 1.00 93.25 139 ILE A N 1
ATOM 1061 C CA . ILE A 1 139 ? 5.273 10.446 -3.870 1.00 93.25 139 ILE A CA 1
ATOM 1062 C C . ILE A 1 139 ? 4.249 9.903 -4.892 1.00 93.25 139 ILE A C 1
ATOM 1064 O O . ILE A 1 139 ? 4.645 9.321 -5.900 1.00 93.25 139 ILE A O 1
ATOM 1068 N N . GLN A 1 140 ? 2.950 10.136 -4.735 1.00 94.75 140 GLN A N 1
ATOM 1069 C CA . GLN A 1 140 ? 1.947 9.729 -5.728 1.00 94.75 140 GLN A CA 1
ATOM 1070 C C . GLN A 1 140 ? 2.137 10.453 -7.066 1.00 94.75 140 GLN A C 1
ATOM 1072 O O . GLN A 1 140 ? 2.089 9.822 -8.121 1.00 94.75 140 GLN A O 1
ATOM 1077 N N . LYS A 1 141 ? 2.406 11.764 -7.045 1.00 94.31 141 LYS A N 1
ATOM 1078 C CA . LYS A 1 141 ?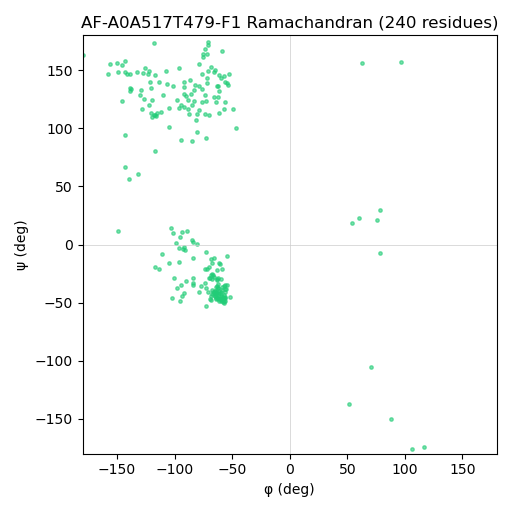 2.580 12.565 -8.263 1.00 94.31 141 LYS A CA 1
ATOM 1079 C C . LYS A 1 141 ? 3.664 12.009 -9.189 1.00 94.31 141 LYS A C 1
ATOM 1081 O O . LYS A 1 141 ? 3.463 12.010 -10.401 1.00 94.31 141 LYS A O 1
ATOM 1086 N N . SER A 1 142 ? 4.779 11.501 -8.658 1.00 91.81 142 SER A N 1
ATOM 1087 C CA . SER A 1 142 ? 5.805 10.891 -9.514 1.00 91.81 142 SER A CA 1
ATOM 1088 C C . SER A 1 142 ? 5.370 9.554 -10.125 1.00 91.81 142 SER A C 1
ATOM 1090 O O . SER A 1 142 ? 5.757 9.268 -11.253 1.00 91.81 142 SER A O 1
ATOM 1092 N N . LEU A 1 143 ? 4.496 8.780 -9.468 1.00 91.94 143 LEU A N 1
ATOM 1093 C CA . LEU A 1 143 ? 3.889 7.577 -10.065 1.00 91.94 143 LEU A CA 1
ATOM 1094 C C . LEU A 1 143 ? 2.862 7.895 -11.151 1.00 91.94 143 LEU A C 1
ATOM 1096 O O . LEU A 1 143 ? 2.544 7.029 -11.965 1.00 91.94 143 LEU A O 1
ATOM 1100 N N . LEU A 1 144 ? 2.312 9.108 -11.158 1.00 93.00 144 LEU A N 1
ATOM 1101 C CA . LEU A 1 144 ? 1.363 9.572 -12.171 1.00 93.00 144 LEU A CA 1
ATOM 1102 C C . LEU A 1 144 ? 2.051 10.114 -13.433 1.00 93.00 144 LEU A C 1
ATOM 1104 O O . LEU A 1 144 ? 1.378 10.315 -14.443 1.00 93.00 144 LEU A O 1
ATOM 1108 N N . ALA A 1 145 ? 3.370 10.335 -13.406 1.00 92.00 145 ALA A N 1
ATOM 1109 C CA . ALA A 1 145 ? 4.125 10.810 -14.563 1.00 92.00 145 ALA A CA 1
ATOM 1110 C C . ALA A 1 145 ? 4.053 9.805 -15.723 1.00 92.00 145 ALA A C 1
ATOM 1112 O O . ALA A 1 145 ? 4.170 8.597 -15.508 1.00 92.00 145 ALA A O 1
ATOM 1113 N N . ARG A 1 146 ? 3.846 10.293 -16.954 1.00 92.56 146 ARG A N 1
ATOM 1114 C CA . ARG A 1 146 ? 3.792 9.457 -18.159 1.00 92.56 146 ARG A CA 1
ATOM 1115 C C . ARG A 1 146 ? 4.712 10.010 -19.262 1.00 92.56 146 ARG A C 1
ATOM 1117 O O . ARG A 1 146 ? 4.588 11.192 -19.585 1.00 92.56 146 ARG A O 1
ATOM 1124 N N . PRO A 1 147 ? 5.597 9.178 -19.841 1.00 92.06 147 PRO A N 1
ATOM 1125 C CA . PRO A 1 147 ? 5.824 7.781 -19.462 1.00 92.06 147 PRO A CA 1
ATOM 1126 C C . PRO A 1 147 ? 6.425 7.668 -18.043 1.00 92.06 147 PRO A C 1
ATOM 1128 O O . PRO A 1 147 ? 7.077 8.598 -17.579 1.00 92.06 147 PRO A O 1
ATOM 1131 N N . LEU A 1 148 ? 6.117 6.586 -17.320 1.00 92.44 148 LEU A N 1
ATOM 1132 C CA . LEU A 1 148 ? 6.548 6.361 -15.937 1.00 92.44 148 LEU A CA 1
ATOM 1133 C C . LEU A 1 148 ? 8.058 6.090 -15.925 1.00 92.44 148 LEU A C 1
ATOM 1135 O O . LEU A 1 148 ? 8.460 5.030 -16.409 1.00 92.44 148 LEU A O 1
ATOM 1139 N N . PRO A 1 149 ? 8.898 6.996 -15.388 1.00 92.00 149 PRO A N 1
ATOM 1140 C CA . PRO A 1 149 ? 10.337 6.800 -15.426 1.00 92.00 149 PRO A CA 1
ATOM 1141 C C . PRO A 1 149 ? 10.747 5.757 -14.384 1.00 92.00 149 PRO A C 1
ATOM 1143 O O . PRO A 1 149 ? 10.502 5.935 -13.187 1.00 92.00 149 PRO A O 1
ATOM 1146 N N . ILE A 1 150 ? 11.396 4.685 -14.831 1.00 91.06 150 ILE A N 1
ATOM 1147 C CA . ILE A 1 150 ? 11.920 3.629 -13.961 1.00 91.06 150 ILE A CA 1
ATOM 1148 C C . ILE A 1 150 ? 13.408 3.404 -14.207 1.00 91.06 150 ILE A C 1
ATOM 1150 O O . ILE A 1 150 ? 13.897 3.589 -15.316 1.00 91.06 150 ILE A O 1
ATOM 1154 N N . VAL A 1 151 ? 14.129 2.957 -13.186 1.00 89.94 151 VAL A N 1
ATOM 1155 C CA . VAL A 1 151 ? 15.527 2.518 -13.291 1.00 89.94 151 VAL A CA 1
ATOM 1156 C C . VAL A 1 151 ? 15.619 1.068 -12.834 1.00 89.94 151 VAL A C 1
ATOM 1158 O O . VAL A 1 151 ? 14.988 0.699 -11.847 1.00 89.94 151 VAL A O 1
ATOM 1161 N N . ILE A 1 152 ? 16.420 0.253 -13.526 1.00 87.94 152 ILE A N 1
ATOM 1162 C CA . ILE A 1 152 ? 16.753 -1.116 -13.102 1.00 87.94 152 ILE A CA 1
ATOM 1163 C C . ILE A 1 152 ? 18.243 -1.217 -12.743 1.00 87.94 152 ILE A C 1
ATOM 1165 O O . ILE A 1 152 ? 19.103 -0.643 -13.419 1.00 87.94 152 ILE A O 1
ATOM 1169 N N . SER A 1 153 ? 18.570 -1.952 -11.681 1.00 86.19 153 SER A N 1
ATOM 1170 C CA . SER A 1 153 ? 19.947 -2.183 -11.235 1.00 86.19 153 SER A CA 1
ATOM 1171 C C . SER A 1 153 ? 20.148 -3.571 -10.635 1.00 86.19 153 SER A C 1
ATOM 1173 O O . SER A 1 153 ? 19.206 -4.186 -10.150 1.00 86.19 153 SER A O 1
ATOM 1175 N N . GLY A 1 154 ? 21.381 -4.078 -10.691 1.00 84.19 154 GLY A N 1
ATOM 1176 C CA . GLY A 1 154 ? 21.765 -5.361 -10.089 1.00 84.19 154 GLY A CA 1
ATOM 1177 C C . GLY A 1 154 ? 21.361 -6.622 -10.868 1.00 84.19 154 GLY A C 1
ATOM 1178 O O . GLY A 1 154 ? 21.830 -7.709 -10.552 1.00 84.19 154 GLY A O 1
ATOM 1179 N N . PHE A 1 155 ? 20.579 -6.483 -11.940 1.00 86.19 155 PHE A N 1
ATOM 1180 C CA . PHE A 1 155 ? 20.203 -7.584 -12.834 1.00 86.19 155 PHE A CA 1
ATOM 1181 C C . PHE A 1 155 ? 21.342 -7.993 -13.775 1.00 86.19 155 PHE A C 1
ATOM 1183 O O . PHE A 1 155 ? 22.095 -7.140 -14.259 1.00 86.19 155 PHE A O 1
ATOM 1190 N N . ASN A 1 156 ? 21.431 -9.279 -14.115 1.00 88.88 156 ASN A N 1
ATOM 1191 C CA . ASN A 1 156 ? 22.357 -9.757 -15.144 1.00 88.88 156 ASN A CA 1
ATOM 1192 C C . ASN A 1 156 ? 21.883 -9.373 -16.563 1.00 88.88 156 ASN A C 1
ATOM 1194 O O . ASN A 1 156 ? 20.751 -8.942 -16.772 1.00 88.88 156 ASN A O 1
ATOM 1198 N N . GLN A 1 157 ? 22.745 -9.535 -17.572 1.00 89.25 157 GLN A N 1
ATOM 1199 C CA . GLN A 1 157 ? 22.441 -9.101 -18.944 1.00 89.25 157 GLN A CA 1
ATOM 1200 C C . GLN A 1 157 ? 21.181 -9.764 -19.531 1.00 89.25 157 GLN A C 1
ATOM 1202 O O . GLN A 1 157 ? 20.431 -9.112 -20.256 1.00 89.25 157 GLN A O 1
ATOM 1207 N N . LYS A 1 158 ? 20.939 -11.043 -19.218 1.00 90.50 158 LYS A N 1
ATOM 1208 C CA . LYS A 1 158 ? 19.768 -11.782 -19.706 1.00 90.50 158 LYS A CA 1
ATOM 1209 C C . LYS A 1 158 ? 18.486 -11.240 -19.071 1.00 90.50 158 LYS A C 1
ATOM 1211 O O . LYS A 1 158 ? 17.533 -10.956 -19.788 1.00 90.50 158 LYS A O 1
ATOM 1216 N N . GLU A 1 159 ? 18.489 -11.038 -17.756 1.00 89.94 159 GLU A N 1
ATOM 1217 C CA . GLU A 1 159 ? 17.368 -10.437 -17.022 1.00 89.94 159 GLU A CA 1
ATOM 1218 C C . GLU A 1 159 ? 17.066 -9.026 -17.525 1.00 89.94 159 GLU A C 1
ATOM 1220 O O . GLU A 1 159 ? 15.918 -8.725 -17.832 1.00 89.94 159 GLU A O 1
ATOM 1225 N N . GLN A 1 160 ? 18.086 -8.179 -17.699 1.00 90.12 160 GLN A N 1
ATOM 1226 C CA . GLN A 1 160 ? 17.900 -6.825 -18.231 1.00 90.12 160 GLN A CA 1
ATOM 1227 C C . GLN A 1 160 ? 17.220 -6.837 -19.606 1.00 90.12 160 GLN A C 1
ATOM 1229 O O . GLN A 1 160 ? 16.300 -6.054 -19.835 1.00 90.12 160 GLN A O 1
ATOM 1234 N N . GLN A 1 161 ? 17.627 -7.739 -20.506 1.00 91.50 161 GLN A N 1
ATOM 1235 C CA . GLN A 1 161 ? 16.997 -7.892 -21.823 1.00 91.50 161 GLN A CA 1
ATOM 1236 C C . GLN A 1 161 ? 15.541 -8.359 -21.718 1.00 91.50 161 GLN A C 1
ATOM 1238 O O . GLN A 1 161 ? 14.677 -7.845 -22.427 1.00 91.50 161 GLN A O 1
ATOM 1243 N N . GLN A 1 162 ? 15.249 -9.307 -20.825 1.00 92.50 162 GLN A N 1
ATOM 1244 C CA . GLN A 1 162 ? 13.886 -9.789 -20.597 1.00 92.50 162 GLN A CA 1
ATOM 1245 C C . GLN A 1 162 ? 12.985 -8.699 -19.998 1.00 92.50 162 GLN A C 1
ATOM 1247 O O . GLN A 1 162 ? 11.855 -8.536 -20.453 1.00 92.50 162 GLN A O 1
ATOM 1252 N N . ILE A 1 163 ? 13.487 -7.912 -19.042 1.00 91.56 163 ILE A N 1
ATOM 1253 C CA . ILE A 1 163 ? 12.760 -6.784 -18.442 1.00 91.56 163 ILE A CA 1
ATOM 1254 C C . ILE A 1 163 ? 12.497 -5.694 -19.488 1.00 91.56 163 ILE A C 1
ATOM 1256 O O . ILE A 1 163 ? 11.379 -5.194 -19.587 1.00 91.56 163 ILE A O 1
ATOM 1260 N N . GLN A 1 164 ? 13.493 -5.355 -20.311 1.00 92.19 164 GLN A N 1
ATOM 1261 C CA . GLN A 1 164 ? 13.319 -4.418 -21.426 1.00 92.19 164 GLN A CA 1
ATOM 1262 C C . GLN A 1 164 ? 12.239 -4.895 -22.400 1.00 92.19 164 GLN A C 1
ATOM 1264 O O . GLN A 1 164 ? 11.364 -4.117 -22.778 1.00 92.19 164 GLN A O 1
ATOM 1269 N N . GLN A 1 165 ? 12.261 -6.177 -22.769 1.00 93.19 165 GLN A N 1
ATOM 1270 C CA . GLN A 1 165 ? 11.254 -6.752 -23.654 1.00 93.19 165 GLN A CA 1
ATOM 1271 C C . GLN A 1 165 ? 9.855 -6.736 -23.019 1.00 93.19 165 GLN A C 1
ATOM 1273 O O . GLN A 1 165 ? 8.889 -6.405 -23.706 1.00 93.19 165 GLN A O 1
ATOM 1278 N N . LEU A 1 166 ? 9.738 -7.048 -21.723 1.00 93.25 166 LEU A N 1
ATOM 1279 C CA . LEU A 1 166 ? 8.483 -6.965 -20.968 1.00 93.25 166 LEU A CA 1
ATOM 1280 C C . LEU A 1 166 ? 7.914 -5.542 -21.003 1.00 93.25 166 LEU A C 1
ATOM 1282 O O . LEU A 1 166 ? 6.748 -5.360 -21.337 1.00 93.25 166 LEU A O 1
ATOM 1286 N N . ILE A 1 167 ? 8.736 -4.531 -20.711 1.00 93.06 167 ILE A N 1
ATOM 1287 C CA . ILE A 1 167 ? 8.313 -3.123 -20.725 1.00 93.06 167 ILE A CA 1
ATOM 1288 C C . ILE A 1 167 ? 7.803 -2.730 -22.114 1.00 93.06 167 ILE A C 1
ATOM 1290 O O . ILE A 1 167 ? 6.699 -2.212 -22.240 1.00 93.06 167 ILE A O 1
ATOM 1294 N N . LEU A 1 168 ? 8.562 -3.045 -23.167 1.00 91.12 168 LEU A N 1
ATOM 1295 C CA . LEU A 1 168 ? 8.187 -2.710 -24.544 1.00 91.12 168 LEU A CA 1
ATOM 1296 C C . LEU A 1 168 ? 6.886 -3.380 -25.008 1.00 91.12 168 LEU A C 1
ATOM 1298 O O . LEU A 1 168 ? 6.215 -2.851 -25.891 1.00 91.12 168 LEU A O 1
ATOM 1302 N N . THR A 1 169 ? 6.558 -4.555 -24.468 1.00 93.12 169 THR A N 1
ATOM 1303 C CA . THR A 1 169 ? 5.416 -5.361 -24.929 1.00 93.12 169 THR A CA 1
ATOM 1304 C C . THR A 1 169 ? 4.164 -5.183 -24.084 1.00 93.12 169 THR A C 1
ATOM 1306 O O . THR A 1 169 ? 3.069 -5.168 -24.640 1.00 93.12 169 THR A O 1
ATOM 1309 N N . GLU A 1 170 ? 4.312 -5.045 -22.768 1.00 93.62 170 GLU A N 1
ATOM 1310 C CA . GLU A 1 170 ? 3.194 -5.041 -21.819 1.00 93.62 170 GLU A CA 1
ATOM 1311 C C . GLU A 1 170 ? 2.988 -3.694 -21.114 1.00 93.62 170 GLU A C 1
ATOM 1313 O O . GLU A 1 170 ? 1.881 -3.431 -20.652 1.00 93.62 170 GLU A O 1
ATOM 1318 N N . PHE A 1 171 ? 4.009 -2.830 -21.057 1.00 94.12 171 PHE A N 1
ATOM 1319 C CA . PHE A 1 171 ? 3.957 -1.543 -20.351 1.00 94.12 171 PHE A CA 1
ATOM 1320 C C . PHE A 1 171 ? 4.481 -0.388 -21.224 1.00 94.12 171 PHE A C 1
ATOM 1322 O O . PHE A 1 171 ? 5.465 0.263 -20.861 1.00 94.12 171 PHE A O 1
ATOM 1329 N N . PRO A 1 172 ? 3.852 -0.102 -22.382 1.00 92.00 172 PRO A N 1
ATOM 1330 C CA . PRO A 1 172 ? 4.293 0.966 -23.287 1.00 92.00 172 PRO A CA 1
ATOM 1331 C C . PRO A 1 172 ? 4.279 2.362 -22.640 1.00 92.00 172 PRO A C 1
ATOM 1333 O O . PRO A 1 172 ? 4.889 3.297 -23.154 1.00 92.00 172 PRO A O 1
ATOM 1336 N N . GLU A 1 173 ? 3.578 2.522 -21.519 1.00 92.56 173 GLU A N 1
ATOM 1337 C CA . GLU A 1 173 ? 3.534 3.735 -20.715 1.00 92.56 173 GLU A CA 1
ATOM 1338 C C . GLU A 1 173 ? 4.694 3.882 -19.715 1.00 92.56 173 GLU A C 1
ATOM 1340 O O . GLU A 1 173 ? 4.706 4.847 -18.949 1.00 92.56 173 GLU A O 1
ATOM 1345 N N . VAL A 1 174 ? 5.645 2.946 -19.694 1.00 93.88 174 VAL A N 1
ATOM 1346 C CA . VAL A 1 174 ? 6.831 2.933 -18.827 1.00 93.88 174 VAL A CA 1
ATOM 1347 C C . VAL A 1 174 ? 8.078 3.277 -19.639 1.00 93.88 174 VAL A C 1
ATOM 1349 O O . VAL A 1 174 ? 8.270 2.798 -20.752 1.00 93.88 174 VAL A O 1
ATOM 1352 N N . ASP A 1 175 ? 8.951 4.101 -19.065 1.00 92.62 175 ASP A N 1
ATOM 1353 C CA . ASP A 1 175 ? 10.189 4.559 -19.692 1.00 92.62 175 ASP A CA 1
ATOM 1354 C C . ASP A 1 175 ? 11.394 4.151 -18.844 1.00 92.62 175 ASP A C 1
ATOM 1356 O O . ASP A 1 175 ? 11.579 4.607 -17.712 1.00 92.62 175 ASP A O 1
ATOM 1360 N N . LEU A 1 176 ? 12.203 3.245 -19.395 1.00 89.88 176 LEU A N 1
ATOM 1361 C CA . LEU A 1 176 ? 13.390 2.724 -18.736 1.00 89.88 176 LEU A CA 1
ATOM 1362 C C . LEU A 1 176 ? 14.558 3.704 -18.883 1.00 89.88 176 LEU A C 1
ATOM 1364 O O . LEU A 1 176 ? 15.119 3.878 -19.966 1.00 89.88 176 LEU A O 1
ATOM 1368 N N . ARG A 1 177 ? 14.969 4.299 -17.764 1.00 88.31 177 ARG A N 1
ATOM 1369 C CA . ARG A 1 177 ? 16.052 5.276 -17.689 1.00 88.31 177 ARG A CA 1
ATOM 1370 C C . ARG A 1 177 ? 17.392 4.651 -17.295 1.00 88.31 177 ARG A C 1
ATOM 1372 O O . ARG A 1 177 ? 17.433 3.656 -16.568 1.00 88.31 177 ARG A O 1
ATOM 1379 N N . PRO A 1 178 ? 18.514 5.247 -17.737 1.00 81.62 178 PRO A N 1
ATOM 1380 C CA . PRO A 1 178 ? 19.838 4.872 -17.253 1.00 81.62 178 PRO A CA 1
ATOM 1381 C C . PRO A 1 178 ? 20.005 5.195 -15.759 1.00 81.62 178 PRO A C 1
ATOM 1383 O O . PRO A 1 178 ? 19.465 6.181 -15.263 1.00 81.62 178 PRO A O 1
ATOM 1386 N N . GLN A 1 179 ? 20.825 4.409 -15.054 1.00 70.69 179 GLN A N 1
ATOM 1387 C CA . GLN A 1 179 ? 21.029 4.510 -13.596 1.00 70.69 179 GLN A CA 1
ATOM 1388 C C . GLN A 1 179 ? 21.545 5.865 -13.093 1.00 70.69 179 GLN A C 1
ATOM 1390 O O . GLN A 1 179 ? 21.410 6.177 -11.916 1.00 70.69 179 GLN A O 1
ATOM 1395 N N . ASN A 1 180 ? 22.161 6.664 -13.962 1.00 64.31 180 ASN A N 1
ATOM 1396 C CA . ASN A 1 180 ? 22.737 7.959 -13.609 1.00 64.31 180 ASN A CA 1
ATOM 1397 C C . ASN A 1 180 ? 21.720 9.118 -13.625 1.00 64.31 180 ASN A C 1
ATOM 1399 O O . ASN A 1 180 ? 22.124 10.262 -13.424 1.00 64.31 180 ASN A O 1
ATOM 1403 N N . GLN A 1 181 ? 20.431 8.852 -13.869 1.00 61.72 181 GLN A N 1
ATOM 1404 C CA . GLN A 1 181 ? 19.371 9.861 -13.811 1.00 61.72 181 GLN A CA 1
ATOM 1405 C C . GLN A 1 181 ? 18.640 9.819 -12.462 1.00 61.72 181 GLN A C 1
ATOM 1407 O O . GLN A 1 181 ? 18.095 8.793 -12.068 1.00 61.72 181 GLN A O 1
ATOM 1412 N N . SER A 1 182 ? 18.596 10.960 -11.772 1.00 60.44 182 SER A N 1
ATOM 1413 C CA . SER A 1 182 ? 18.005 11.123 -10.436 1.00 60.44 182 SER A CA 1
ATOM 1414 C C . SER A 1 182 ? 16.479 11.283 -10.417 1.00 60.44 182 SER A C 1
ATOM 1416 O O . SER A 1 182 ? 15.911 11.467 -9.354 1.00 60.44 182 SER A O 1
ATOM 1418 N N . GLU A 1 183 ? 15.799 11.258 -11.566 1.00 71.12 183 GLU A N 1
ATOM 1419 C CA . GLU A 1 183 ? 14.368 11.605 -11.667 1.00 71.12 183 GLU A CA 1
ATOM 1420 C C . GLU A 1 183 ? 13.432 10.388 -11.791 1.00 71.12 183 GLU A C 1
ATOM 1422 O O . GLU A 1 183 ? 12.263 10.535 -12.155 1.00 71.12 183 GLU A O 1
ATOM 1427 N N . ALA A 1 184 ? 13.910 9.169 -11.517 1.00 81.25 184 ALA A N 1
ATOM 1428 C CA . ALA A 1 184 ? 13.054 7.989 -11.628 1.00 81.25 184 ALA A CA 1
ATOM 1429 C C . ALA A 1 184 ? 12.003 7.932 -10.508 1.00 81.25 184 ALA A C 1
ATOM 1431 O O . ALA A 1 184 ? 12.271 8.184 -9.335 1.00 81.25 184 ALA A O 1
ATOM 1432 N N . ALA A 1 185 ? 10.782 7.543 -10.869 1.00 85.19 185 ALA A N 1
ATOM 1433 C CA . ALA A 1 185 ? 9.701 7.346 -9.914 1.00 85.19 185 ALA A CA 1
ATOM 1434 C C . ALA A 1 185 ? 9.905 6.060 -9.096 1.00 85.19 185 ALA A C 1
ATOM 1436 O O . ALA A 1 185 ? 9.527 6.011 -7.919 1.00 85.19 185 ALA A O 1
ATOM 1437 N N . ILE A 1 186 ? 10.503 5.040 -9.727 1.00 88.00 186 ILE A N 1
ATOM 1438 C CA . ILE A 1 186 ? 10.757 3.709 -9.167 1.00 88.00 186 ILE A CA 1
ATOM 1439 C C . ILE A 1 186 ? 12.163 3.236 -9.557 1.00 88.00 186 ILE A C 1
ATOM 1441 O O . ILE A 1 186 ? 12.552 3.293 -10.723 1.00 88.00 186 ILE A O 1
ATOM 1445 N N . PHE A 1 187 ? 12.898 2.718 -8.578 1.00 87.44 187 PHE A N 1
ATOM 1446 C CA . PHE A 1 187 ? 14.172 2.026 -8.725 1.00 87.44 187 PHE A CA 1
ATOM 1447 C C . PHE A 1 187 ? 13.966 0.555 -8.376 1.00 87.44 187 PHE A C 1
ATOM 1449 O O . PHE A 1 187 ? 13.670 0.199 -7.238 1.00 87.44 187 PHE A O 1
ATOM 1456 N N . LEU A 1 188 ? 14.118 -0.297 -9.379 1.00 86.25 188 LEU A N 1
ATOM 1457 C CA . LEU A 1 188 ? 14.047 -1.746 -9.274 1.00 86.25 188 LEU A CA 1
ATOM 1458 C C . LEU A 1 188 ? 15.464 -2.283 -9.081 1.00 86.25 188 LEU A C 1
ATOM 1460 O O . LEU A 1 188 ? 16.324 -2.060 -9.936 1.00 86.25 188 LEU A O 1
ATOM 1464 N N . GLN A 1 189 ? 15.720 -2.979 -7.977 1.00 82.12 189 GLN A N 1
ATOM 1465 C CA . GLN A 1 189 ? 17.051 -3.495 -7.666 1.00 82.12 189 GLN A CA 1
ATOM 1466 C C . GLN A 1 189 ? 17.015 -4.998 -7.372 1.00 82.12 189 GLN A C 1
ATOM 1468 O O . GLN A 1 189 ? 16.290 -5.442 -6.486 1.00 82.12 189 GLN A O 1
ATOM 1473 N N . ALA A 1 190 ? 17.830 -5.772 -8.092 1.00 78.88 190 ALA A N 1
ATOM 1474 C CA . ALA A 1 190 ? 18.137 -7.159 -7.748 1.00 78.88 190 ALA A CA 1
ATOM 1475 C C . ALA A 1 190 ? 19.451 -7.235 -6.970 1.00 78.88 190 ALA A C 1
ATOM 1477 O O . ALA A 1 190 ? 20.505 -6.892 -7.504 1.00 78.88 190 ALA A O 1
ATOM 1478 N N . GLY A 1 191 ? 19.391 -7.699 -5.721 1.00 63.66 191 GLY A N 1
ATOM 1479 C CA . GLY A 1 191 ? 20.548 -7.833 -4.842 1.00 63.66 191 GLY A CA 1
ATOM 1480 C C . GLY A 1 191 ? 21.262 -6.514 -4.487 1.00 63.66 191 GLY A C 1
ATOM 1481 O O . GLY A 1 191 ? 21.254 -5.509 -5.204 1.00 63.66 191 GLY A O 1
ATOM 1482 N N . GLY A 1 192 ? 21.961 -6.518 -3.351 1.00 52.56 192 GLY A N 1
ATOM 1483 C CA . GLY A 1 192 ? 22.894 -5.452 -2.974 1.00 52.56 192 GLY A CA 1
ATOM 1484 C C . GLY A 1 192 ? 22.421 -4.499 -1.871 1.00 52.56 192 GLY A C 1
ATOM 1485 O O . GLY A 1 192 ? 21.413 -4.698 -1.206 1.00 52.56 192 GLY A O 1
ATOM 1486 N N . ASN A 1 193 ? 23.255 -3.489 -1.612 1.00 46.88 193 ASN A N 1
ATOM 1487 C CA . ASN A 1 193 ? 23.178 -2.587 -0.461 1.00 46.88 193 ASN A CA 1
ATOM 1488 C C . ASN A 1 193 ? 22.341 -1.338 -0.825 1.00 46.88 193 ASN A C 1
ATOM 1490 O O . ASN A 1 193 ? 22.695 -0.688 -1.809 1.00 46.88 193 ASN A O 1
ATOM 1494 N N . PRO A 1 194 ? 21.326 -0.939 -0.031 1.00 50.59 194 PRO A N 1
ATOM 1495 C CA . PRO A 1 194 ? 20.419 0.195 -0.303 1.00 50.59 194 PRO A CA 1
ATOM 1496 C C . PRO A 1 194 ? 21.074 1.564 -0.572 1.00 50.59 194 PRO A C 1
ATOM 1498 O O . PRO A 1 194 ? 20.407 2.527 -0.939 1.00 50.59 194 PRO A O 1
ATOM 1501 N N . ARG A 1 195 ? 22.387 1.686 -0.343 1.00 46.59 195 ARG A N 1
ATOM 1502 C CA . ARG A 1 195 ? 23.150 2.944 -0.322 1.00 46.59 195 ARG A CA 1
ATOM 1503 C C . ARG A 1 195 ? 23.388 3.610 -1.681 1.00 46.59 195 ARG A C 1
ATOM 1505 O O . ARG A 1 195 ? 23.937 4.707 -1.703 1.00 46.59 195 ARG A O 1
ATOM 1512 N N . THR A 1 196 ? 23.025 2.979 -2.794 1.00 50.50 196 THR A N 1
ATOM 1513 C CA . THR A 1 196 ? 23.184 3.558 -4.144 1.00 50.50 196 THR A CA 1
ATOM 1514 C C . THR A 1 196 ? 21.924 4.243 -4.672 1.00 50.50 196 THR A C 1
ATOM 1516 O O . THR A 1 196 ? 21.954 4.806 -5.764 1.00 50.50 196 THR A O 1
ATOM 1519 N N . THR A 1 197 ? 20.825 4.200 -3.921 1.00 54.22 197 THR A N 1
ATOM 1520 C CA . THR A 1 197 ? 19.550 4.806 -4.316 1.00 54.22 197 THR A CA 1
ATOM 1521 C C . THR A 1 197 ? 19.549 6.293 -3.961 1.00 54.22 197 THR A C 1
ATOM 1523 O O . THR A 1 197 ? 19.900 6.641 -2.829 1.00 54.22 197 THR A O 1
ATOM 1526 N N . PRO A 1 198 ? 19.144 7.191 -4.878 1.00 56.06 198 PRO A N 1
ATOM 1527 C CA . PRO A 1 198 ? 18.857 8.569 -4.510 1.00 56.06 198 PRO A CA 1
ATOM 1528 C C . PRO A 1 198 ? 17.840 8.603 -3.354 1.00 56.06 198 PRO A C 1
ATOM 1530 O O . PRO A 1 198 ? 16.860 7.856 -3.390 1.00 56.06 198 PRO A O 1
ATOM 1533 N N . PRO A 1 199 ? 18.027 9.457 -2.332 1.00 54.62 199 PRO A N 1
ATOM 1534 C CA . PRO A 1 199 ? 17.156 9.496 -1.146 1.00 54.62 199 PRO A CA 1
ATOM 1535 C C . PRO A 1 199 ? 15.696 9.834 -1.478 1.00 54.62 199 PRO A C 1
ATOM 1537 O O . PRO A 1 199 ? 14.788 9.637 -0.679 1.00 54.62 199 PRO A O 1
ATOM 1540 N N . ASP A 1 200 ? 15.472 10.355 -2.675 1.00 54.72 200 ASP A N 1
ATOM 1541 C CA . ASP A 1 200 ? 14.220 10.900 -3.146 1.00 54.72 200 ASP A CA 1
ATOM 1542 C C . ASP A 1 200 ? 13.434 9.878 -4.008 1.00 54.72 200 ASP A C 1
ATOM 1544 O O . ASP A 1 200 ? 12.331 10.166 -4.489 1.00 54.72 200 ASP A O 1
ATOM 1548 N N . CYS A 1 201 ? 13.983 8.672 -4.166 1.00 56.53 201 CYS A N 1
ATOM 1549 C CA . CYS A 1 201 ? 13.508 7.633 -5.062 1.00 56.53 201 CYS A CA 1
ATOM 1550 C C . CYS A 1 201 ? 13.063 6.368 -4.313 1.00 56.53 201 CYS A C 1
ATOM 1552 O O . CYS A 1 201 ? 13.629 5.984 -3.292 1.00 56.53 201 CYS A O 1
ATOM 1554 N N . ARG A 1 202 ? 12.032 5.693 -4.837 1.00 72.50 202 ARG A N 1
ATOM 1555 C CA . ARG A 1 202 ? 11.538 4.425 -4.276 1.00 72.50 202 ARG A CA 1
ATOM 1556 C C . ARG A 1 202 ? 12.423 3.279 -4.704 1.00 72.50 202 ARG A C 1
ATOM 1558 O O . ARG A 1 202 ? 12.433 2.958 -5.886 1.00 72.50 202 ARG A O 1
ATOM 1565 N N . MET A 1 203 ? 13.090 2.635 -3.758 1.00 74.69 203 MET A N 1
ATOM 1566 C CA . MET A 1 203 ? 13.781 1.378 -4.010 1.00 74.69 203 MET A CA 1
ATOM 1567 C C . MET A 1 203 ? 12.840 0.207 -3.746 1.00 74.69 203 MET A C 1
ATOM 1569 O O . MET A 1 203 ? 12.251 0.115 -2.672 1.00 74.69 203 MET A O 1
ATOM 1573 N N . ILE A 1 204 ? 12.717 -0.689 -4.719 1.00 74.75 204 ILE A N 1
ATOM 1574 C CA . ILE A 1 204 ? 12.016 -1.960 -4.571 1.00 74.75 204 ILE A CA 1
ATOM 1575 C C . ILE A 1 204 ? 13.053 -3.058 -4.773 1.00 74.75 204 ILE A C 1
ATOM 1577 O O . ILE A 1 204 ? 13.584 -3.218 -5.878 1.00 74.75 204 ILE A O 1
ATOM 1581 N N . SER A 1 205 ? 13.358 -3.777 -3.692 1.00 70.19 205 SER A N 1
ATOM 1582 C CA . SER A 1 205 ? 14.207 -4.962 -3.759 1.00 70.19 205 SER A CA 1
ATOM 1583 C C . SER A 1 205 ? 13.408 -6.130 -4.323 1.00 70.19 205 SER A C 1
ATOM 1585 O O . SER A 1 205 ? 12.275 -6.380 -3.912 1.00 70.19 205 SER A O 1
ATOM 1587 N N . PHE A 1 206 ? 14.003 -6.857 -5.265 1.00 67.56 206 PHE A N 1
ATOM 1588 C CA . PHE A 1 206 ? 13.409 -8.081 -5.806 1.00 67.56 206 PHE A CA 1
ATOM 1589 C C . PHE A 1 206 ? 13.479 -9.242 -4.823 1.00 67.56 206 PHE A C 1
ATOM 1591 O O . PHE A 1 206 ? 12.655 -10.144 -4.912 1.00 67.56 206 PHE A O 1
ATOM 1598 N N . ASP A 1 207 ? 14.393 -9.183 -3.852 1.00 61.12 207 ASP A N 1
ATOM 1599 C CA . ASP A 1 207 ? 14.486 -10.189 -2.791 1.00 61.12 207 ASP A CA 1
ATOM 1600 C C . ASP A 1 207 ? 13.212 -10.212 -1.916 1.00 61.12 207 ASP A C 1
ATOM 1602 O O . ASP A 1 207 ? 12.894 -11.236 -1.314 1.00 61.12 207 ASP A O 1
ATOM 1606 N N . ASP A 1 208 ? 12.444 -9.114 -1.908 1.00 56.56 208 ASP A N 1
ATOM 1607 C CA . ASP A 1 208 ? 11.198 -8.968 -1.147 1.00 56.56 208 ASP A CA 1
ATOM 1608 C C . ASP A 1 208 ? 9.946 -9.387 -1.945 1.00 56.56 208 ASP A C 1
ATOM 1610 O O . ASP A 1 208 ? 8.831 -9.374 -1.412 1.00 56.56 208 ASP A O 1
ATOM 1614 N N . VAL A 1 209 ? 10.092 -9.732 -3.233 1.00 61.69 209 VAL A N 1
ATOM 1615 C CA . VAL A 1 209 ? 8.976 -10.111 -4.111 1.00 61.69 209 VAL A CA 1
ATOM 1616 C C . VAL A 1 209 ? 9.119 -11.576 -4.533 1.00 61.69 209 VAL A C 1
ATOM 1618 O O . VAL A 1 209 ? 10.038 -11.915 -5.273 1.00 61.69 209 VAL A O 1
ATOM 1621 N N . PRO A 1 210 ? 8.210 -12.466 -4.101 1.00 56.03 210 PRO A N 1
ATOM 1622 C CA . PRO A 1 210 ? 8.276 -13.878 -4.457 1.00 56.03 210 PRO A CA 1
ATOM 1623 C C . PRO A 1 210 ? 7.937 -14.106 -5.936 1.00 56.03 210 PRO A C 1
ATOM 1625 O O . PRO A 1 210 ? 7.111 -13.397 -6.511 1.00 56.03 210 PRO A O 1
ATOM 1628 N N . GLY A 1 211 ? 8.536 -15.145 -6.519 1.00 66.75 211 GLY A N 1
ATOM 1629 C CA . GLY A 1 211 ? 8.383 -15.510 -7.932 1.00 66.75 211 GLY A CA 1
ATOM 1630 C C . GLY A 1 211 ? 9.701 -15.406 -8.693 1.00 66.75 211 GLY A C 1
ATOM 1631 O O . GLY A 1 211 ? 10.755 -15.172 -8.098 1.00 66.75 211 GLY A O 1
ATOM 1632 N N . ASP A 1 212 ? 9.657 -15.608 -10.011 1.00 81.25 212 ASP A N 1
ATOM 1633 C CA . ASP A 1 212 ? 10.808 -15.267 -10.843 1.00 81.25 212 ASP A CA 1
ATOM 1634 C C . ASP A 1 212 ? 10.915 -13.743 -11.042 1.00 81.25 212 ASP A C 1
ATOM 1636 O O . ASP A 1 212 ? 9.964 -12.982 -10.843 1.00 81.25 212 ASP A O 1
ATOM 1640 N N . THR A 1 213 ? 12.101 -13.277 -11.434 1.00 82.12 213 THR A N 1
ATOM 1641 C CA . THR A 1 213 ? 12.384 -11.851 -11.626 1.00 82.12 213 THR A CA 1
ATOM 1642 C C . THR A 1 213 ? 11.411 -11.158 -12.584 1.00 82.12 213 THR A C 1
ATOM 1644 O O . THR A 1 213 ? 11.082 -9.990 -12.394 1.00 82.12 213 THR A O 1
ATOM 1647 N N . ILE A 1 214 ? 10.934 -11.841 -13.623 1.00 85.88 214 ILE A N 1
ATOM 1648 C CA . ILE A 1 214 ? 10.069 -11.238 -14.639 1.00 85.88 214 ILE A CA 1
ATOM 1649 C C . ILE A 1 214 ? 8.637 -11.129 -14.128 1.00 85.88 214 ILE A C 1
ATOM 1651 O O . ILE A 1 214 ? 8.007 -10.085 -14.308 1.00 85.88 214 ILE A O 1
ATOM 1655 N N . GLU A 1 215 ? 8.143 -12.151 -13.436 1.00 83.38 215 GLU A N 1
ATOM 1656 C CA . GLU A 1 215 ? 6.847 -12.119 -12.761 1.00 83.38 215 GLU A CA 1
ATOM 1657 C C . GLU A 1 215 ? 6.807 -11.032 -11.682 1.00 83.38 215 GLU A C 1
ATOM 1659 O O . GLU A 1 215 ? 5.859 -10.242 -11.638 1.00 83.38 215 GLU A O 1
ATOM 1664 N N . ALA A 1 216 ? 7.868 -10.915 -10.879 1.00 82.69 216 ALA A N 1
ATOM 1665 C CA . ALA A 1 216 ? 8.018 -9.851 -9.891 1.00 82.69 216 ALA A CA 1
ATOM 1666 C C . ALA A 1 216 ? 8.013 -8.458 -10.549 1.00 82.69 216 ALA A C 1
ATOM 1668 O O . ALA A 1 216 ? 7.268 -7.572 -10.120 1.00 82.69 216 ALA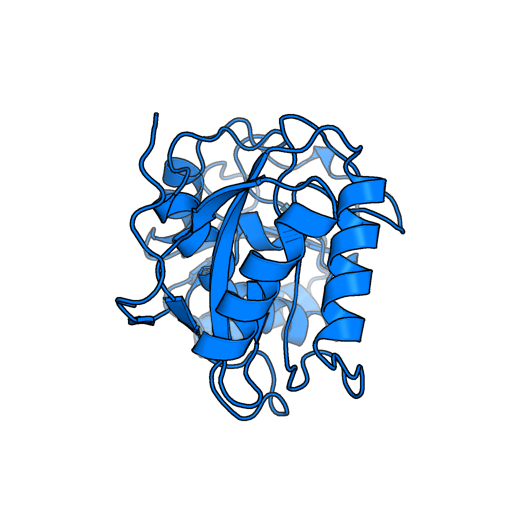 A O 1
ATOM 1669 N N . CYS A 1 217 ? 8.772 -8.268 -11.638 1.00 87.75 217 CYS A N 1
ATOM 1670 C CA . CYS A 1 217 ? 8.774 -7.028 -12.421 1.00 87.75 217 CYS A CA 1
ATOM 1671 C C . CYS A 1 217 ? 7.369 -6.689 -12.918 1.00 87.75 217 CYS A C 1
ATOM 1673 O O . CYS A 1 217 ? 6.892 -5.570 -12.726 1.00 87.75 217 CYS A O 1
ATOM 1675 N N . LYS A 1 218 ? 6.691 -7.658 -13.535 1.00 88.69 218 LYS A N 1
ATOM 1676 C CA . LYS A 1 218 ? 5.341 -7.492 -14.072 1.00 88.69 218 LYS A CA 1
ATOM 1677 C C . LYS A 1 218 ? 4.347 -7.112 -12.980 1.00 88.69 218 LYS A C 1
ATOM 1679 O O . LYS A 1 218 ? 3.534 -6.212 -13.193 1.00 88.69 218 LYS A O 1
ATOM 1684 N N . ALA A 1 219 ? 4.431 -7.740 -11.810 1.00 85.19 219 ALA A N 1
ATOM 1685 C CA . ALA A 1 219 ? 3.588 -7.411 -10.668 1.00 85.19 219 ALA A CA 1
ATOM 1686 C C . ALA A 1 219 ? 3.840 -5.979 -10.166 1.00 85.19 219 ALA A C 1
ATOM 1688 O O . ALA A 1 219 ? 2.894 -5.218 -9.955 1.00 85.19 219 ALA A O 1
ATOM 1689 N N . ILE A 1 220 ? 5.105 -5.573 -10.024 1.00 87.62 220 ILE A N 1
ATOM 1690 C CA . ILE A 1 220 ? 5.456 -4.217 -9.585 1.00 87.62 220 ILE A CA 1
ATOM 1691 C C . ILE A 1 220 ? 4.940 -3.168 -10.575 1.00 87.62 220 ILE A C 1
ATOM 1693 O O . ILE A 1 220 ? 4.287 -2.209 -10.162 1.00 87.62 220 ILE A O 1
ATOM 1697 N N . LEU A 1 221 ? 5.197 -3.362 -11.872 1.00 91.31 221 LEU A N 1
ATOM 1698 C CA . LEU A 1 221 ? 4.777 -2.423 -12.911 1.00 91.31 221 LEU A CA 1
ATOM 1699 C C . LEU A 1 221 ? 3.254 -2.344 -13.011 1.00 91.31 221 LEU A C 1
ATOM 1701 O O . LEU A 1 221 ? 2.721 -1.240 -12.996 1.00 91.31 221 LEU A O 1
ATOM 1705 N N . SER A 1 222 ? 2.550 -3.479 -12.981 1.00 90.75 222 SER A N 1
ATOM 1706 C CA . SER A 1 222 ? 1.078 -3.500 -12.967 1.00 90.75 222 SER A CA 1
ATOM 1707 C C . SER A 1 222 ? 0.521 -2.714 -11.782 1.00 90.75 222 SER A C 1
ATOM 1709 O O . SER A 1 222 ? -0.365 -1.880 -11.950 1.00 90.75 222 SER A O 1
ATOM 1711 N N . ALA A 1 223 ? 1.070 -2.920 -10.582 1.00 89.50 223 ALA A N 1
ATOM 1712 C CA . ALA A 1 223 ? 0.615 -2.208 -9.393 1.00 89.50 223 ALA A CA 1
ATOM 1713 C C . ALA A 1 223 ? 0.941 -0.702 -9.426 1.00 89.50 223 ALA A C 1
ATOM 1715 O O . ALA A 1 223 ? 0.239 0.079 -8.784 1.00 89.50 223 ALA A O 1
ATOM 1716 N N . ALA A 1 224 ? 1.986 -0.291 -10.150 1.00 91.38 224 ALA A N 1
ATOM 1717 C CA . ALA A 1 224 ? 2.382 1.107 -10.306 1.00 91.38 224 ALA A CA 1
ATOM 1718 C C . ALA A 1 224 ? 1.617 1.841 -11.422 1.00 91.38 224 ALA A C 1
ATOM 1720 O O . ALA A 1 224 ? 1.368 3.048 -11.311 1.00 91.38 224 ALA A O 1
ATOM 1721 N N . THR A 1 225 ? 1.241 1.147 -12.500 1.00 91.06 225 THR A N 1
ATOM 1722 C CA . THR A 1 225 ? 0.604 1.773 -13.665 1.00 91.06 225 THR A CA 1
ATOM 1723 C C . THR A 1 225 ? -0.917 1.717 -13.629 1.00 91.06 225 THR A C 1
ATOM 1725 O O . THR A 1 225 ? -1.546 2.699 -14.040 1.00 91.06 225 THR A O 1
ATOM 1728 N N . LEU A 1 226 ? -1.513 0.644 -13.095 1.00 89.88 226 LEU A N 1
ATOM 1729 C CA . LEU A 1 226 ? -2.965 0.467 -13.046 1.00 89.88 226 LEU A CA 1
ATOM 1730 C C . LEU A 1 226 ? -3.593 1.377 -11.989 1.00 89.88 226 LEU A C 1
ATOM 1732 O O . LEU A 1 226 ? -3.404 1.200 -10.785 1.00 89.88 226 LEU A O 1
ATOM 1736 N N . ALA A 1 227 ? -4.362 2.362 -12.450 1.00 87.31 227 ALA A N 1
ATOM 1737 C CA . ALA A 1 227 ? -5.131 3.224 -11.567 1.00 87.31 227 ALA A CA 1
ATOM 1738 C C . ALA A 1 227 ? -6.337 2.453 -10.995 1.00 87.31 227 ALA A C 1
ATOM 1740 O O . ALA A 1 227 ? -7.102 1.878 -11.774 1.00 87.31 227 ALA A O 1
ATOM 1741 N N . PRO A 1 228 ? -6.542 2.446 -9.669 1.00 89.50 228 PRO A N 1
ATOM 1742 C CA . PRO A 1 228 ? -7.759 1.911 -9.078 1.00 89.50 228 PRO A CA 1
ATOM 1743 C C . PRO A 1 228 ? -8.978 2.782 -9.413 1.00 89.50 228 PRO A C 1
ATOM 1745 O O . PRO A 1 228 ? -8.874 3.998 -9.594 1.00 89.50 228 PRO A O 1
ATOM 1748 N N . HIS A 1 229 ? -10.156 2.165 -9.445 1.00 91.19 229 HIS A N 1
ATOM 1749 C CA . HIS A 1 229 ? -11.430 2.858 -9.593 1.00 91.19 229 HIS A CA 1
ATOM 1750 C C . HIS A 1 229 ? -11.977 3.264 -8.224 1.00 91.19 229 HIS A C 1
ATOM 1752 O O . HIS A 1 229 ? -12.180 2.424 -7.348 1.00 91.19 229 HIS A O 1
ATOM 1758 N N . ILE A 1 230 ? -12.251 4.557 -8.043 1.00 90.44 230 ILE A N 1
ATOM 1759 C CA . ILE A 1 230 ? -12.852 5.065 -6.807 1.00 90.44 230 ILE A CA 1
ATOM 1760 C C . ILE A 1 230 ? -14.322 4.646 -6.760 1.00 90.44 230 ILE A C 1
ATOM 1762 O O . ILE A 1 230 ? -15.118 4.991 -7.635 1.00 90.44 230 ILE A O 1
ATOM 1766 N N . ARG A 1 231 ? -14.694 3.943 -5.695 1.00 85.00 231 ARG A N 1
ATOM 1767 C CA . ARG A 1 231 ? -16.073 3.662 -5.312 1.00 85.00 231 ARG A CA 1
ATOM 1768 C C . ARG A 1 231 ? -16.424 4.558 -4.134 1.00 85.00 231 ARG A C 1
ATOM 1770 O O . ARG A 1 231 ? -16.055 4.291 -2.991 1.00 85.00 231 ARG A O 1
ATOM 1777 N N . HIS A 1 232 ? -17.144 5.640 -4.426 1.00 67.62 232 HIS A N 1
ATOM 1778 C CA . HIS A 1 232 ? -17.646 6.539 -3.393 1.00 67.62 232 HIS A CA 1
ATOM 1779 C C . HIS A 1 232 ? -18.585 5.777 -2.468 1.00 67.62 232 HIS A C 1
ATOM 1781 O O . HIS A 1 232 ? -19.667 5.353 -2.887 1.00 67.62 232 HIS A O 1
ATOM 1787 N N . ASN A 1 233 ? -18.166 5.612 -1.216 1.00 60.31 233 ASN A N 1
ATOM 1788 C CA . ASN A 1 233 ? -18.959 4.917 -0.226 1.00 60.31 233 ASN A CA 1
ATOM 1789 C C . ASN A 1 233 ? -19.664 5.905 0.705 1.00 60.31 233 ASN A C 1
ATOM 1791 O O . ASN A 1 233 ? -19.065 6.876 1.155 1.00 60.31 233 ASN A O 1
ATOM 1795 N N . ARG A 1 234 ? -20.946 5.662 0.998 1.00 54.09 234 ARG A N 1
ATOM 1796 C CA . ARG A 1 234 ? -21.776 6.519 1.872 1.00 54.09 234 ARG A CA 1
ATOM 1797 C C . ARG A 1 234 ? -21.815 6.045 3.333 1.00 54.09 234 ARG A C 1
ATOM 1799 O O . ARG A 1 234 ? -22.613 6.565 4.107 1.00 54.09 234 ARG A O 1
ATOM 1806 N N . PHE A 1 235 ? -21.020 5.036 3.696 1.00 55.53 235 PHE A N 1
ATOM 1807 C CA . PHE A 1 235 ? -21.198 4.286 4.947 1.00 55.53 235 PHE A CA 1
ATOM 1808 C C . PHE A 1 235 ? -20.204 4.600 6.063 1.00 55.53 235 PHE A C 1
ATOM 1810 O O . PHE A 1 235 ? -20.500 4.257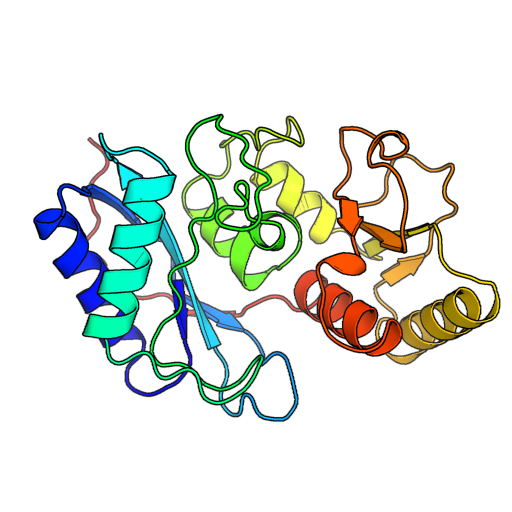 7.205 1.00 55.53 235 PHE A O 1
ATOM 1817 N N . PHE A 1 236 ? -19.076 5.258 5.790 1.00 57.03 236 PHE A N 1
ATOM 1818 C CA . PHE A 1 236 ? -18.247 5.780 6.873 1.00 57.03 236 PHE A CA 1
ATOM 1819 C C . PHE A 1 236 ? -18.882 7.101 7.311 1.00 57.03 236 PHE A C 1
ATOM 1821 O O . PHE A 1 236 ? -18.870 8.052 6.524 1.00 57.03 236 PHE A O 1
ATOM 1828 N N . PRO A 1 237 ? -19.540 7.174 8.488 1.00 44.53 237 PRO A N 1
ATOM 1829 C CA . PRO A 1 237 ? -20.018 8.458 8.979 1.00 44.53 237 PRO A CA 1
ATOM 1830 C C . PRO A 1 237 ? -18.815 9.394 9.006 1.00 44.53 237 PRO A C 1
ATOM 1832 O O . PRO A 1 237 ? -17.729 8.941 9.357 1.00 44.53 237 PRO A O 1
ATOM 1835 N N . ASN A 1 238 ? -18.994 10.657 8.608 1.00 42.56 238 ASN A N 1
ATOM 1836 C CA . ASN A 1 238 ? -17.969 11.687 8.757 1.00 42.56 238 ASN A CA 1
ATOM 1837 C C . ASN A 1 238 ? -17.414 11.592 10.184 1.00 42.56 238 ASN A C 1
ATOM 1839 O O . ASN A 1 238 ? -18.069 12.042 11.129 1.00 42.56 238 ASN A O 1
ATOM 1843 N N . ILE A 1 239 ? -16.251 10.959 10.350 1.00 48.06 239 ILE A N 1
ATOM 1844 C CA . ILE A 1 239 ? -15.515 10.976 11.603 1.00 48.06 239 ILE A CA 1
ATOM 1845 C C . ILE A 1 239 ? -14.984 12.398 11.633 1.00 48.06 239 ILE A C 1
ATOM 1847 O O . ILE A 1 239 ? -14.028 12.746 10.950 1.00 48.06 239 ILE A O 1
ATOM 1851 N N . SER A 1 240 ? -15.777 13.272 12.250 1.00 34.03 240 SER A N 1
ATOM 1852 C CA . SER A 1 240 ? -15.533 14.702 12.266 1.00 34.03 240 SER A CA 1
ATOM 1853 C C . SER A 1 240 ? -14.149 14.927 12.856 1.00 34.03 240 SER A C 1
ATOM 1855 O O . SER A 1 240 ? -13.934 14.629 14.030 1.00 34.03 240 SER A O 1
ATOM 1857 N N . SER A 1 241 ? -13.243 15.479 12.050 1.00 32.72 241 SER A N 1
ATOM 1858 C CA . SER A 1 241 ? -12.026 16.117 12.533 1.00 32.72 241 SER A CA 1
ATOM 1859 C C . SER A 1 241 ? -12.423 17.086 13.649 1.00 32.72 241 SER A C 1
ATOM 1861 O O . SER A 1 241 ? -13.222 18.002 13.412 1.00 32.72 241 SER A O 1
ATOM 1863 N N . LYS A 1 242 ? -11.948 16.836 14.867 1.00 33.88 242 LYS A N 1
ATOM 1864 C CA . LYS A 1 242 ? -11.900 17.856 15.913 1.00 33.88 242 LYS A CA 1
ATOM 1865 C C . LYS A 1 242 ? -10.623 18.659 15.764 1.00 33.88 242 LYS A C 1
ATOM 1867 O O . LYS A 1 242 ? -9.599 18.040 15.409 1.00 33.88 242 LYS A O 1
#

Organism: NCBI:txid2528027

Sequence (242 aa):
MGGNLGSMDETFRRALELLPSHGIEVAAVSSLYESAPMGFEAGQPFLNAAAEISVTCTAHECLAILQQLEDTLGRVRHTHWGPRTIDLDLGLFGDEVHHTAELIVPHPACSYRRFAIDPLVEIAPDFVHPVMGKELRSIQKSLLARPLPIVISGFNQKEQQQIQQLILTEFPEVDLRPQNQSEAAIFLQAGGNPRTTPPDCRMISFDDVPGDTIEACKAILSAATLAPHIRHNRFFPNISSK